Protein AF-A0A7W3SW60-F1 (afdb_monomer_lite)

pLDDT: mean 87.82, std 11.58, range [42.0, 98.12]

Sequence (191 aa):
MKSKFYVVVKGEKPGIYNKWDGGAKQNVEGYKGAIYKSFSTLELAEIWWKQMSPDQQNPKYHFDQKEVASEIQPTEVEEEQGPYYTYLIIDPRSQMPFYVGQTHDMEYRKTSHLRDSYKHRAYKKWIASIRKDGLEPEFQIVDTQPTKADSLRSETEWVKKLAYQGIRVLNGWREHKEWIDLVHREKNSSQ

Structure (mmCIF, N/CA/C/O backbone):
data_AF-A0A7W3SW60-F1
#
_entry.id   AF-A0A7W3SW60-F1
#
loop_
_atom_site.group_PDB
_atom_site.id
_atom_site.type_symbol
_atom_site.label_atom_id
_atom_site.label_alt_id
_atom_site.label_comp_id
_atom_site.label_asym_id
_atom_site.label_entity_id
_atom_site.label_seq_id
_atom_site.pdbx_PDB_ins_code
_atom_site.Cartn_x
_atom_site.Cartn_y
_atom_site.Cartn_z
_atom_site.occupancy
_atom_site.B_iso_or_equiv
_atom_site.auth_seq_id
_atom_site.auth_comp_id
_atom_site.auth_asym_id
_atom_site.auth_atom_id
_atom_site.pdbx_PDB_model_num
ATOM 1 N N . MET A 1 1 ? 3.376 16.299 -10.940 1.00 42.00 1 MET A N 1
ATOM 2 C CA . MET A 1 1 ? 2.689 15.036 -11.316 1.00 42.00 1 MET A CA 1
ATOM 3 C C . MET A 1 1 ? 3.292 13.925 -10.473 1.00 42.00 1 MET A C 1
ATOM 5 O O . MET A 1 1 ? 4.491 13.983 -10.264 1.00 42.00 1 MET A O 1
ATOM 9 N N . LYS A 1 2 ? 2.520 12.958 -9.949 1.00 54.69 2 LYS A N 1
ATOM 10 C CA . LYS A 1 2 ? 3.125 11.818 -9.230 1.00 54.69 2 LYS A CA 1
ATOM 11 C C . LYS A 1 2 ? 4.079 11.093 -10.181 1.00 54.69 2 LYS A C 1
ATOM 13 O O . LYS A 1 2 ? 3.617 10.631 -11.228 1.00 54.69 2 LYS A O 1
ATOM 18 N N . SER A 1 3 ? 5.360 11.043 -9.832 1.00 63.81 3 SER A N 1
ATOM 19 C CA . SER A 1 3 ? 6.385 10.360 -10.616 1.00 63.81 3 SER A CA 1
ATOM 20 C C . SER A 1 3 ? 5.989 8.897 -10.800 1.00 63.81 3 SER A C 1
ATOM 22 O O . SER A 1 3 ? 5.467 8.256 -9.887 1.00 63.81 3 SER A O 1
ATOM 24 N N . LYS A 1 4 ? 6.143 8.396 -12.024 1.00 85.06 4 LYS A N 1
ATOM 25 C CA . LYS A 1 4 ? 5.845 7.011 -12.386 1.00 85.06 4 LYS A CA 1
ATOM 26 C C . LYS A 1 4 ? 7.098 6.415 -12.995 1.00 85.06 4 LYS A C 1
ATOM 28 O O . LYS A 1 4 ? 7.684 7.016 -13.891 1.00 85.06 4 LYS A O 1
ATOM 33 N N . PHE A 1 5 ? 7.447 5.221 -12.546 1.00 93.44 5 PHE A N 1
ATOM 34 C CA . PHE A 1 5 ? 8.510 4.427 -13.141 1.00 93.44 5 PHE A CA 1
ATOM 35 C C . PHE A 1 5 ? 7.883 3.387 -14.056 1.00 93.44 5 PHE A C 1
ATOM 37 O O . PHE A 1 5 ? 6.894 2.755 -13.692 1.00 93.44 5 PHE A O 1
ATOM 44 N N . TYR A 1 6 ? 8.426 3.228 -15.252 1.00 93.88 6 TYR A N 1
ATOM 45 C CA . TYR A 1 6 ? 7.944 2.308 -16.271 1.00 93.88 6 TYR A CA 1
ATOM 46 C C . TYR A 1 6 ? 9.021 1.270 -16.521 1.00 93.88 6 TYR A C 1
ATOM 48 O O . TYR A 1 6 ? 10.135 1.609 -16.905 1.00 93.88 6 TYR A O 1
ATOM 56 N N . VAL A 1 7 ? 8.681 0.011 -16.303 1.00 95.19 7 VAL A N 1
ATOM 57 C CA . VAL A 1 7 ? 9.572 -1.118 -16.530 1.00 95.19 7 VAL A CA 1
ATOM 58 C C . VAL A 1 7 ? 9.186 -1.761 -17.847 1.00 95.19 7 VAL A C 1
ATOM 60 O O . VAL A 1 7 ? 8.022 -2.116 -18.029 1.00 95.19 7 VAL A O 1
ATOM 63 N N . VAL A 1 8 ? 10.150 -1.927 -18.743 1.00 94.94 8 VAL A N 1
ATOM 64 C CA . VAL A 1 8 ? 10.002 -2.644 -20.011 1.00 94.94 8 VAL A CA 1
ATOM 65 C C . VAL A 1 8 ? 10.872 -3.889 -19.931 1.00 94.94 8 VAL A C 1
ATOM 67 O O . VAL A 1 8 ? 12.084 -3.787 -20.033 1.00 94.94 8 VAL A O 1
ATOM 70 N N . VAL A 1 9 ? 10.263 -5.057 -19.736 1.00 93.00 9 VAL A N 1
ATOM 71 C CA . VAL A 1 9 ? 10.957 -6.359 -19.685 1.00 93.00 9 VAL A CA 1
ATOM 72 C C . VAL A 1 9 ? 11.173 -6.904 -21.093 1.00 93.00 9 VAL A C 1
ATOM 74 O O . VAL A 1 9 ? 12.241 -7.409 -21.424 1.00 93.00 9 VAL A O 1
ATOM 77 N N . LYS A 1 10 ? 10.155 -6.770 -21.948 1.00 92.62 10 LYS A N 1
ATOM 78 C CA . LYS A 1 10 ? 10.213 -7.168 -23.355 1.00 92.62 10 LYS A CA 1
ATOM 79 C C . LYS A 1 10 ? 9.758 -6.006 -24.226 1.00 92.62 10 LYS A C 1
ATOM 81 O O . LYS A 1 10 ? 8.634 -5.531 -24.077 1.00 92.62 10 LYS A O 1
ATOM 86 N N . GLY A 1 11 ? 10.645 -5.571 -25.108 1.00 91.56 11 GLY A N 1
ATOM 87 C CA . GLY A 1 11 ? 10.494 -4.413 -25.980 1.00 91.56 11 GLY A CA 1
ATOM 88 C C . GLY A 1 11 ? 11.787 -4.174 -26.757 1.00 91.56 11 GLY A C 1
ATOM 89 O O . GLY A 1 11 ? 12.707 -4.989 -26.680 1.00 91.56 11 GLY A O 1
ATOM 90 N N . GLU A 1 12 ? 11.873 -3.062 -27.483 1.00 91.50 12 GLU A N 1
ATOM 91 C CA . GLU A 1 12 ? 13.074 -2.723 -28.263 1.00 91.50 12 GLU A CA 1
ATOM 92 C C . GLU A 1 12 ? 14.305 -2.504 -27.377 1.00 91.50 12 GLU A C 1
ATOM 94 O O . GLU A 1 12 ? 15.384 -3.026 -27.657 1.00 91.50 12 GLU A O 1
ATOM 99 N N . LYS A 1 13 ? 14.141 -1.744 -26.288 1.00 92.69 13 LYS A N 1
ATOM 100 C CA . LYS A 1 13 ? 15.180 -1.513 -25.280 1.00 92.69 13 LYS A CA 1
ATOM 101 C C . LYS A 1 13 ? 14.601 -1.837 -23.900 1.00 92.69 13 LYS A C 1
ATOM 103 O O . LYS A 1 13 ? 13.831 -1.045 -23.362 1.00 92.69 13 LYS A O 1
ATOM 108 N N . PRO A 1 14 ? 14.904 -3.020 -23.344 1.00 94.75 14 PRO A N 1
ATOM 109 C CA . PRO A 1 14 ? 14.511 -3.358 -21.985 1.00 94.75 14 PRO A CA 1
ATOM 110 C C . PRO A 1 14 ? 15.220 -2.487 -20.943 1.00 94.75 14 PRO A C 1
ATOM 112 O O . PRO A 1 14 ? 16.398 -2.159 -21.095 1.00 94.75 14 PRO A O 1
ATOM 115 N N . GLY A 1 15 ? 14.510 -2.142 -19.872 1.00 94.69 15 GLY A N 1
ATOM 116 C CA . GLY A 1 15 ? 15.028 -1.310 -18.789 1.00 94.69 15 GLY A CA 1
ATOM 117 C C . GLY A 1 15 ? 13.935 -0.570 -18.021 1.00 94.69 15 GLY A C 1
ATOM 118 O O . GLY A 1 15 ? 12.740 -0.833 -18.192 1.00 94.69 15 GLY A O 1
ATOM 119 N N . ILE A 1 16 ? 14.349 0.368 -17.167 1.00 95.62 16 ILE A N 1
ATOM 120 C CA . ILE A 1 16 ? 13.457 1.216 -16.365 1.00 95.62 16 ILE A CA 1
ATOM 121 C C . ILE A 1 16 ? 13.558 2.669 -16.834 1.00 95.62 16 ILE A C 1
ATOM 123 O O . ILE A 1 16 ? 14.646 3.214 -17.026 1.00 95.62 16 ILE A O 1
ATOM 127 N N . TYR A 1 17 ? 12.399 3.307 -16.975 1.00 94.81 17 TYR A N 1
ATOM 128 C CA . TYR A 1 17 ? 12.218 4.680 -17.439 1.00 94.81 17 TYR A CA 1
ATOM 129 C C . TYR A 1 17 ? 11.440 5.492 -16.399 1.00 94.81 17 TYR A C 1
ATOM 131 O O . TYR A 1 17 ? 10.536 4.963 -15.758 1.00 94.81 17 TYR A O 1
ATOM 139 N N . ASN A 1 18 ? 11.710 6.792 -16.280 1.00 92.81 18 ASN A N 1
ATOM 140 C CA . ASN A 1 18 ? 10.929 7.726 -15.451 1.00 92.81 18 ASN A CA 1
ATOM 141 C C . ASN A 1 18 ? 9.928 8.575 -16.270 1.00 92.81 18 ASN A C 1
ATOM 143 O O . ASN A 1 18 ? 9.213 9.411 -15.719 1.00 92.81 18 ASN A O 1
ATOM 147 N N . LYS A 1 19 ? 9.861 8.359 -17.593 1.00 91.75 19 LYS A N 1
ATOM 148 C CA . LYS A 1 19 ? 8.964 9.044 -18.536 1.00 91.75 19 LYS A CA 1
ATOM 149 C C . LYS A 1 19 ? 8.267 8.032 -19.446 1.00 91.75 19 LYS A C 1
ATOM 151 O O . LYS A 1 19 ? 8.860 7.026 -19.844 1.00 91.75 19 LYS A O 1
ATOM 156 N N . TRP A 1 20 ? 7.001 8.303 -19.765 1.00 91.44 20 TRP A N 1
ATOM 157 C CA . TRP A 1 20 ? 6.223 7.488 -20.701 1.00 91.44 20 TRP A CA 1
ATOM 158 C C . TRP A 1 20 ? 6.464 7.943 -22.139 1.00 91.44 20 TRP A C 1
ATOM 160 O O . TRP A 1 20 ? 7.173 7.270 -22.889 1.00 91.44 20 TRP A O 1
ATOM 170 N N . ASP A 1 21 ? 5.920 9.106 -22.498 1.00 91.81 21 ASP A N 1
ATOM 171 C CA . ASP A 1 21 ? 6.173 9.758 -23.777 1.00 91.81 21 ASP A CA 1
ATOM 172 C C . ASP A 1 21 ? 7.629 10.240 -23.835 1.00 91.81 21 ASP A C 1
ATOM 174 O O . ASP A 1 21 ? 8.160 10.780 -22.863 1.00 91.81 21 ASP A O 1
ATOM 178 N N . GLY A 1 22 ? 8.302 9.970 -24.956 1.00 87.88 22 GLY A N 1
ATOM 179 C CA . GLY A 1 22 ? 9.751 10.169 -25.086 1.00 87.88 22 GLY A CA 1
ATOM 180 C C . GLY A 1 22 ? 10.609 9.197 -24.260 1.00 87.88 22 GLY A C 1
ATOM 181 O O . GLY A 1 22 ? 11.813 9.402 -24.148 1.00 87.88 22 GLY A O 1
ATOM 182 N N . GLY A 1 23 ? 10.007 8.159 -23.666 1.00 91.06 23 GLY A N 1
ATOM 183 C CA . GLY A 1 23 ? 10.695 7.148 -22.864 1.00 91.06 23 GLY A CA 1
ATOM 184 C C . GLY A 1 23 ? 10.167 5.743 -23.147 1.00 91.06 23 GLY A C 1
ATOM 185 O O . GLY A 1 23 ? 10.325 5.219 -24.250 1.00 91.06 23 GLY A O 1
ATOM 186 N N . ALA A 1 24 ? 9.527 5.118 -22.156 1.00 93.31 24 ALA A N 1
ATOM 187 C CA . ALA A 1 24 ? 9.103 3.717 -22.246 1.00 93.31 24 ALA A CA 1
ATOM 188 C C . ALA A 1 24 ? 8.163 3.420 -23.427 1.00 93.31 24 ALA A C 1
ATOM 190 O O . ALA A 1 24 ? 8.272 2.345 -24.015 1.00 93.31 24 ALA A O 1
ATOM 191 N N . LYS A 1 25 ? 7.287 4.363 -23.812 1.00 93.31 25 LYS A N 1
ATOM 192 C CA . LYS A 1 25 ? 6.284 4.161 -24.872 1.00 93.31 25 LYS A CA 1
ATOM 193 C C . LYS A 1 25 ? 6.910 3.712 -26.194 1.00 93.31 25 LYS A C 1
ATOM 195 O O . LYS A 1 25 ? 6.449 2.745 -26.791 1.00 93.31 25 LYS A O 1
ATOM 200 N N . GLN A 1 26 ? 8.002 4.360 -26.599 1.00 93.88 26 GLN A N 1
ATOM 201 C CA . GLN A 1 26 ? 8.694 4.084 -27.863 1.00 93.88 26 GLN A CA 1
ATOM 202 C C . GLN A 1 26 ? 9.263 2.664 -27.935 1.00 93.88 26 GLN A C 1
ATOM 204 O O . GLN A 1 26 ? 9.476 2.147 -29.018 1.00 93.88 26 GLN A O 1
ATOM 209 N N . ASN A 1 27 ? 9.497 2.027 -26.787 1.00 91.94 27 ASN A N 1
ATOM 210 C CA . ASN A 1 27 ? 10.112 0.704 -26.725 1.00 91.94 27 ASN A CA 1
ATOM 211 C C . ASN A 1 27 ? 9.078 -0.430 -26.734 1.00 91.94 27 ASN A C 1
ATOM 213 O O . ASN A 1 27 ? 9.462 -1.597 -26.793 1.00 91.94 27 ASN A O 1
ATOM 217 N N . VAL A 1 28 ? 7.784 -0.108 -26.637 1.00 93.12 28 VAL A N 1
ATOM 218 C CA . VAL A 1 28 ? 6.695 -1.096 -26.548 1.00 93.12 28 VAL A CA 1
ATOM 219 C C . VAL A 1 28 ? 5.612 -0.894 -27.606 1.00 93.12 28 VAL A C 1
ATOM 221 O O . VAL A 1 28 ? 4.926 -1.849 -27.965 1.00 93.12 28 VAL A O 1
ATOM 224 N N . GLU A 1 29 ? 5.448 0.325 -28.118 1.00 92.19 29 GLU A N 1
ATOM 225 C CA . GLU A 1 29 ? 4.495 0.640 -29.179 1.00 92.19 29 GLU A CA 1
ATOM 226 C C . GLU A 1 29 ? 4.887 -0.079 -30.479 1.00 92.19 29 GLU A C 1
ATOM 228 O O . GLU A 1 29 ? 6.021 0.006 -30.933 1.00 92.19 29 GLU A O 1
ATOM 233 N N . GLY A 1 30 ? 3.964 -0.857 -31.053 1.00 89.50 30 GLY A N 1
ATOM 234 C CA . GLY A 1 30 ? 4.231 -1.677 -32.244 1.00 89.50 30 GLY A CA 1
ATOM 235 C C . GLY A 1 30 ? 5.025 -2.970 -31.993 1.00 89.50 30 GLY A C 1
ATOM 236 O O . GLY A 1 30 ? 5.096 -3.819 -32.882 1.00 89.50 30 GLY A O 1
ATOM 237 N N . TYR A 1 31 ? 5.556 -3.188 -30.785 1.00 89.50 31 TYR A N 1
ATOM 238 C CA . TYR A 1 31 ? 6.322 -4.391 -30.455 1.00 89.50 31 TYR A CA 1
ATOM 239 C C . TYR A 1 31 ? 5.398 -5.554 -30.053 1.00 89.50 31 TYR A C 1
ATOM 241 O O . TYR A 1 31 ? 4.755 -5.549 -28.997 1.00 89.50 31 TYR A O 1
ATOM 249 N N . LYS A 1 32 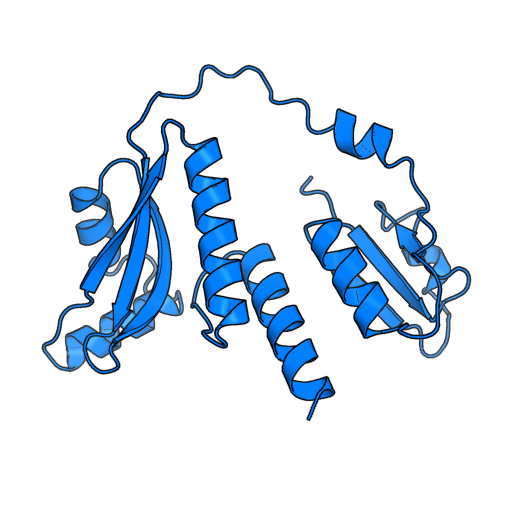? 5.329 -6.602 -30.886 1.00 92.19 32 LYS A N 1
ATOM 250 C CA . LYS A 1 32 ? 4.443 -7.753 -30.642 1.00 92.19 32 LYS A CA 1
ATOM 251 C C . LYS A 1 32 ? 4.868 -8.529 -29.390 1.00 92.19 32 LYS A C 1
ATOM 253 O O . LYS A 1 32 ? 5.957 -9.094 -29.319 1.00 92.19 32 LYS A O 1
ATOM 258 N N . GLY A 1 33 ? 3.959 -8.614 -28.419 1.00 91.19 33 GLY A N 1
ATOM 259 C CA . GLY A 1 33 ? 4.202 -9.314 -27.156 1.00 91.19 33 GLY A CA 1
ATOM 260 C C . GLY A 1 33 ? 5.121 -8.549 -26.205 1.00 91.19 33 GLY A C 1
ATOM 261 O O . GLY A 1 33 ? 5.869 -9.183 -25.462 1.00 91.19 33 GLY A O 1
ATOM 262 N N . ALA A 1 34 ? 5.096 -7.213 -26.251 1.00 92.44 34 ALA A N 1
ATOM 263 C CA . ALA A 1 34 ? 5.777 -6.381 -25.271 1.00 92.44 34 ALA A CA 1
ATOM 264 C C . ALA A 1 34 ? 5.280 -6.677 -23.846 1.00 92.44 34 ALA A C 1
ATOM 266 O O . ALA A 1 34 ? 4.085 -6.870 -23.615 1.00 92.44 34 ALA A O 1
ATOM 267 N N . ILE A 1 35 ? 6.204 -6.687 -22.888 1.00 93.56 35 ILE A N 1
ATOM 268 C CA . ILE A 1 35 ? 5.920 -6.900 -21.467 1.00 93.56 35 ILE A CA 1
ATOM 269 C C . ILE A 1 35 ? 6.423 -5.671 -20.727 1.00 93.56 35 ILE A C 1
ATOM 271 O O . ILE A 1 35 ? 7.631 -5.451 -20.633 1.00 93.56 35 ILE A O 1
ATOM 275 N N . TYR A 1 36 ? 5.497 -4.869 -20.208 1.00 94.12 36 TYR A N 1
ATOM 276 C CA . TYR A 1 36 ? 5.814 -3.647 -19.480 1.00 94.12 36 TYR A CA 1
ATOM 277 C C . TYR A 1 36 ? 4.776 -3.341 -18.397 1.00 94.12 36 TYR A C 1
ATOM 279 O O . TYR A 1 36 ? 3.629 -3.785 -18.473 1.00 94.12 36 TYR A O 1
ATOM 287 N N . LYS A 1 37 ? 5.174 -2.580 -17.373 1.00 93.69 37 LYS A N 1
ATOM 288 C CA . LYS A 1 37 ? 4.292 -2.139 -16.281 1.00 93.69 37 LYS A CA 1
ATOM 289 C C . LYS A 1 37 ? 4.789 -0.829 -15.670 1.00 93.69 37 LYS A C 1
ATOM 291 O O . LYS A 1 37 ? 5.975 -0.528 -15.724 1.00 93.69 37 LYS A O 1
ATOM 296 N N . SER A 1 38 ? 3.877 -0.042 -15.096 1.00 92.69 38 SER A N 1
ATOM 297 C CA . SER A 1 38 ? 4.208 1.196 -14.374 1.00 92.69 38 SER A CA 1
ATOM 298 C C . SER A 1 38 ? 4.028 1.045 -12.862 1.00 92.69 38 SER A C 1
ATOM 300 O O . SER A 1 38 ? 3.032 0.440 -12.457 1.00 92.69 38 SER A O 1
ATOM 302 N N . PHE A 1 39 ? 4.877 1.696 -12.072 1.00 92.19 39 PHE A N 1
ATOM 303 C CA . PHE A 1 39 ? 4.869 1.699 -10.605 1.00 92.19 39 PHE A CA 1
ATOM 304 C C . PHE A 1 39 ? 4.981 3.115 -10.036 1.00 92.19 39 PHE A C 1
ATOM 306 O O . PHE A 1 39 ? 5.464 4.025 -10.718 1.00 92.19 39 PHE A O 1
ATOM 313 N N . SER A 1 40 ? 4.523 3.313 -8.796 1.00 89.19 40 SER A N 1
ATOM 314 C CA . SER A 1 40 ? 4.637 4.602 -8.102 1.00 89.19 40 SER A CA 1
ATOM 315 C C . SER A 1 40 ? 6.033 4.896 -7.555 1.00 89.19 40 SER A C 1
ATOM 317 O O . SER A 1 40 ? 6.358 6.065 -7.371 1.00 89.19 40 SER A O 1
ATOM 319 N N . THR A 1 41 ? 6.854 3.873 -7.312 1.00 88.50 41 THR A N 1
ATOM 320 C CA . THR A 1 41 ? 8.218 4.024 -6.784 1.00 88.50 41 THR A CA 1
ATOM 321 C C . THR A 1 41 ? 9.226 3.243 -7.620 1.00 88.50 41 THR A C 1
ATOM 323 O O . THR A 1 41 ? 8.874 2.277 -8.304 1.00 88.50 41 THR A O 1
ATOM 326 N N . LEU A 1 42 ? 10.488 3.681 -7.577 1.00 90.38 42 LEU A N 1
ATOM 327 C CA . LEU A 1 42 ? 11.593 2.992 -8.240 1.00 90.38 42 LEU A CA 1
ATOM 328 C C . LEU A 1 42 ? 11.814 1.603 -7.626 1.00 90.38 42 LEU A C 1
ATOM 330 O O . LEU A 1 42 ? 11.993 0.637 -8.354 1.00 90.38 42 LEU A O 1
ATOM 334 N N . GLU A 1 43 ? 11.692 1.496 -6.303 1.00 89.94 43 GLU A N 1
ATOM 335 C CA . GLU A 1 43 ? 11.815 0.239 -5.558 1.00 89.94 43 GLU A CA 1
ATOM 336 C C . GLU A 1 43 ? 10.843 -0.836 -6.085 1.00 89.94 43 GLU A C 1
ATOM 338 O O . GLU A 1 43 ? 11.252 -1.946 -6.423 1.00 89.94 43 GLU A O 1
ATOM 343 N N . LEU A 1 44 ? 9.561 -0.492 -6.266 1.00 90.12 44 LEU A N 1
ATOM 344 C CA . LEU A 1 44 ? 8.559 -1.399 -6.843 1.00 90.12 44 LEU A CA 1
ATOM 345 C C . LEU A 1 44 ? 8.895 -1.802 -8.290 1.00 90.12 44 LEU A C 1
ATOM 347 O O . LEU A 1 44 ? 8.676 -2.948 -8.691 1.00 90.12 44 LEU A O 1
ATOM 351 N N . ALA A 1 45 ? 9.425 -0.863 -9.076 1.00 92.69 45 ALA A N 1
ATOM 352 C CA . ALA A 1 45 ? 9.841 -1.107 -10.452 1.00 92.69 45 ALA A CA 1
ATOM 353 C C . ALA A 1 45 ? 11.023 -2.091 -10.531 1.00 92.69 45 ALA A C 1
ATOM 355 O O . ALA A 1 45 ? 11.000 -3.021 -11.339 1.00 92.69 45 ALA A O 1
ATOM 356 N N . GLU A 1 46 ? 12.019 -1.931 -9.663 1.00 92.12 46 GLU A N 1
ATOM 357 C CA . GLU A 1 46 ? 13.174 -2.825 -9.562 1.00 92.12 46 GLU A CA 1
ATOM 358 C C . GLU A 1 46 ? 12.782 -4.229 -9.089 1.00 92.12 46 GLU A C 1
ATOM 360 O O . GLU A 1 46 ? 13.255 -5.219 -9.652 1.00 92.12 46 GLU A O 1
ATOM 365 N N . ILE A 1 47 ? 11.883 -4.339 -8.103 1.00 90.44 47 ILE A N 1
ATOM 366 C CA . ILE A 1 47 ? 11.358 -5.635 -7.646 1.00 90.44 47 ILE A CA 1
ATOM 367 C C . ILE A 1 47 ? 10.667 -6.359 -8.802 1.00 90.44 47 ILE A C 1
ATOM 369 O O . ILE A 1 47 ? 10.946 -7.530 -9.058 1.00 90.44 47 ILE A O 1
ATOM 373 N N . TRP A 1 48 ? 9.797 -5.670 -9.544 1.00 92.25 48 TRP A N 1
ATOM 374 C CA . TRP A 1 48 ? 9.102 -6.300 -10.664 1.00 92.25 48 TRP A CA 1
ATOM 375 C C . TRP A 1 48 ? 10.043 -6.701 -11.803 1.00 92.25 48 TRP A C 1
ATOM 377 O O . TRP A 1 48 ? 9.837 -7.758 -12.396 1.00 92.25 48 TRP A O 1
ATOM 387 N N . TRP A 1 49 ? 11.083 -5.908 -12.089 1.00 92.25 49 TRP A N 1
ATOM 388 C CA . TRP A 1 49 ? 12.135 -6.297 -13.033 1.00 92.25 49 TRP A CA 1
ATOM 389 C C . TRP A 1 49 ? 12.779 -7.622 -12.621 1.00 92.25 49 TRP A C 1
ATOM 391 O O . TRP A 1 49 ? 12.789 -8.562 -13.411 1.00 92.25 49 TRP A O 1
ATOM 401 N N . LYS A 1 50 ? 13.241 -7.727 -11.368 1.00 90.19 50 LYS A N 1
ATOM 402 C CA . LYS A 1 50 ? 13.880 -8.945 -10.844 1.00 90.19 50 LYS A CA 1
ATOM 403 C C . LYS A 1 50 ? 12.960 -10.164 -10.935 1.00 90.19 50 LYS A C 1
ATOM 405 O O . LYS A 1 50 ? 13.407 -11.233 -11.330 1.00 90.19 50 LYS A O 1
ATOM 410 N N . GLN A 1 51 ? 11.670 -9.998 -10.634 1.00 88.75 51 GLN A N 1
ATOM 411 C CA . GLN A 1 51 ? 10.685 -11.082 -10.736 1.00 88.75 51 GLN A CA 1
ATOM 412 C C . GLN A 1 51 ? 10.443 -11.557 -12.177 1.00 88.75 51 GLN A C 1
ATOM 414 O O . GLN A 1 51 ? 10.102 -12.718 -12.387 1.00 88.75 51 GLN A O 1
ATOM 419 N N . MET A 1 52 ? 10.544 -10.665 -13.165 1.00 89.31 52 MET A N 1
ATOM 420 C CA . MET A 1 52 ? 10.231 -10.972 -14.566 1.00 89.31 52 MET A CA 1
ATOM 421 C C . MET A 1 52 ? 11.466 -11.351 -15.398 1.00 89.31 52 MET A C 1
ATOM 423 O O . MET A 1 52 ? 11.309 -11.992 -16.436 1.00 89.31 52 MET A O 1
ATOM 427 N N . SER A 1 53 ? 12.662 -10.971 -14.942 1.00 85.44 53 SER A N 1
ATOM 428 C CA . SER A 1 53 ? 13.948 -11.213 -15.602 1.00 85.44 53 SER A CA 1
ATOM 429 C C . SER A 1 53 ? 14.994 -11.777 -14.621 1.00 85.44 53 SER A C 1
ATOM 431 O O . SER A 1 53 ? 16.018 -11.129 -14.398 1.00 85.44 53 SER A O 1
ATOM 433 N N . PRO A 1 54 ? 14.776 -12.967 -14.028 1.00 69.56 54 PRO A N 1
ATOM 434 C CA . PRO A 1 54 ? 15.686 -13.533 -13.026 1.00 69.56 54 PRO A CA 1
ATOM 435 C C . PRO A 1 54 ? 17.102 -13.793 -13.569 1.00 69.56 54 PRO A C 1
ATOM 437 O O . PRO A 1 54 ? 18.072 -13.676 -12.826 1.00 69.56 54 PRO A O 1
ATOM 440 N N . ASP A 1 55 ? 17.225 -14.072 -14.871 1.00 75.44 55 ASP A N 1
ATOM 441 C CA . ASP A 1 55 ? 18.503 -14.359 -15.536 1.00 75.44 55 ASP A CA 1
ATOM 442 C C . ASP A 1 55 ? 19.234 -13.100 -16.040 1.00 75.44 55 ASP A C 1
ATOM 444 O O . ASP A 1 55 ? 20.340 -13.191 -16.577 1.00 75.44 55 ASP A O 1
ATOM 448 N N . GLN A 1 56 ? 18.628 -11.912 -15.921 1.00 66.62 56 GLN A N 1
ATOM 449 C CA . GLN A 1 56 ? 19.242 -10.662 -16.373 1.00 66.62 56 GLN A CA 1
ATOM 450 C C . GLN A 1 56 ? 19.918 -9.919 -15.217 1.00 66.62 56 GLN A C 1
ATOM 452 O O . GLN A 1 56 ? 19.443 -9.906 -14.084 1.00 66.62 56 GLN A O 1
ATOM 457 N N . GLN A 1 57 ? 21.024 -9.238 -15.532 1.00 76.81 57 GLN A N 1
ATOM 458 C CA . GLN A 1 57 ? 21.665 -8.274 -14.635 1.00 76.81 57 GLN A CA 1
ATOM 459 C C . GLN A 1 57 ? 20.707 -7.139 -14.231 1.00 76.81 57 GLN A C 1
ATOM 461 O O . GLN A 1 57 ? 19.594 -7.008 -14.751 1.00 76.81 57 GLN A O 1
ATOM 466 N N . ASN A 1 58 ? 21.167 -6.303 -13.294 1.00 83.94 58 ASN A N 1
ATOM 467 C CA . ASN A 1 58 ? 20.463 -5.096 -12.861 1.00 83.94 58 ASN A CA 1
ATOM 468 C C . ASN A 1 58 ? 19.856 -4.331 -14.052 1.00 83.94 58 ASN A C 1
ATOM 470 O O . ASN A 1 58 ? 20.491 -4.237 -15.109 1.00 83.94 58 ASN A O 1
ATOM 474 N N . PRO A 1 59 ? 18.643 -3.772 -13.893 1.00 90.00 59 PRO A N 1
ATOM 475 C CA . PRO A 1 59 ? 17.969 -3.088 -14.982 1.00 90.00 59 PRO A CA 1
ATOM 476 C C . PRO A 1 59 ? 18.821 -1.940 -15.512 1.00 90.00 59 PRO A C 1
ATOM 478 O O . PRO A 1 59 ? 19.460 -1.206 -14.756 1.00 90.00 59 PRO A O 1
ATOM 481 N N . LYS A 1 60 ? 18.770 -1.730 -16.827 1.00 93.06 60 LYS A N 1
ATOM 482 C CA . LYS A 1 60 ? 19.299 -0.506 -17.418 1.00 93.06 60 LYS A CA 1
ATOM 483 C C . LYS A 1 60 ? 18.377 0.658 -17.062 1.00 93.06 60 LYS A C 1
ATOM 485 O O . LYS A 1 60 ? 17.200 0.653 -17.423 1.00 93.06 60 LYS A O 1
ATOM 490 N N . TYR A 1 61 ? 18.917 1.669 -16.390 1.00 93.88 61 TYR A N 1
ATOM 491 C CA . TYR A 1 61 ? 18.202 2.916 -16.132 1.00 93.88 61 TYR A CA 1
ATOM 492 C C . TYR A 1 61 ? 18.348 3.856 -17.331 1.00 93.88 61 TYR A C 1
ATOM 494 O O . TYR A 1 61 ? 19.453 4.120 -17.803 1.00 93.88 61 TYR A O 1
ATOM 502 N N . HIS A 1 62 ? 17.222 4.354 -17.838 1.00 92.56 62 HIS A N 1
ATOM 503 C CA . HIS A 1 62 ? 17.157 5.291 -18.966 1.00 92.56 62 HIS A CA 1
ATOM 504 C C . HIS A 1 62 ? 16.965 6.747 -18.514 1.00 92.56 62 HIS A C 1
ATOM 506 O O . HIS A 1 62 ? 16.389 7.563 -19.230 1.00 92.56 62 HIS A O 1
ATOM 512 N N . PHE A 1 63 ? 17.412 7.050 -17.301 1.00 90.75 63 PHE A N 1
ATOM 513 C CA . PHE A 1 63 ? 17.343 8.353 -16.655 1.00 90.75 63 PHE A CA 1
ATOM 514 C C . PHE A 1 63 ? 18.472 8.461 -15.629 1.00 90.75 63 PHE A C 1
ATOM 516 O O . PHE A 1 63 ? 19.008 7.437 -15.195 1.00 90.75 63 PHE A O 1
ATOM 523 N N . ASP A 1 64 ? 18.821 9.682 -15.229 1.00 87.12 64 ASP A N 1
ATOM 524 C CA . ASP A 1 64 ? 19.774 9.889 -14.143 1.00 87.12 64 ASP A CA 1
ATOM 525 C C . ASP A 1 64 ? 19.073 9.695 -12.789 1.00 87.12 64 ASP A C 1
ATOM 527 O O . ASP A 1 64 ? 18.142 10.418 -12.429 1.00 87.12 64 ASP A O 1
ATOM 531 N N . GLN A 1 65 ? 19.510 8.694 -12.025 1.00 80.88 65 GLN A N 1
ATOM 532 C CA . GLN A 1 65 ? 18.971 8.426 -10.690 1.00 80.88 65 GLN A CA 1
ATOM 533 C C . GLN A 1 65 ? 19.265 9.571 -9.707 1.00 80.88 65 GLN A C 1
ATOM 535 O O . GLN A 1 65 ? 18.480 9.789 -8.784 1.00 80.88 65 GLN A O 1
ATOM 540 N N . LYS A 1 66 ? 20.357 10.323 -9.907 1.00 76.94 66 LYS A N 1
ATOM 541 C CA . LYS A 1 66 ? 20.709 11.476 -9.067 1.00 76.94 66 LYS A CA 1
ATOM 542 C C . LYS A 1 66 ? 19.754 12.642 -9.292 1.00 76.94 66 LYS A C 1
ATOM 544 O O . LYS A 1 66 ? 19.363 13.291 -8.328 1.00 76.94 66 LYS A O 1
ATOM 549 N N . GLU A 1 67 ? 19.333 12.859 -10.537 1.00 73.69 67 GLU A N 1
ATOM 550 C CA . GLU A 1 67 ? 18.343 13.881 -10.894 1.00 73.69 67 GLU A CA 1
ATOM 551 C C . GLU A 1 67 ? 16.997 13.575 -10.222 1.00 73.69 67 GLU A C 1
ATOM 553 O O . GLU A 1 67 ? 16.433 14.427 -9.539 1.00 73.69 67 GLU A O 1
ATOM 558 N N . VAL A 1 68 ? 16.551 12.315 -10.281 1.00 71.69 68 VAL A N 1
ATOM 559 C CA . VAL A 1 68 ? 15.313 11.866 -9.620 1.00 71.69 68 VAL A CA 1
ATOM 560 C C . VAL A 1 68 ? 15.384 12.006 -8.095 1.00 71.69 68 VAL A C 1
ATOM 562 O O . VAL A 1 68 ? 14.398 12.400 -7.478 1.00 71.69 68 VAL A O 1
ATOM 565 N N . ALA A 1 69 ? 16.533 11.719 -7.475 1.00 64.69 69 ALA A N 1
ATOM 566 C CA . ALA A 1 69 ? 16.720 11.933 -6.040 1.00 64.69 69 ALA A CA 1
ATOM 567 C C . ALA A 1 69 ? 16.719 13.429 -5.667 1.00 64.69 69 ALA A C 1
ATOM 569 O O . ALA A 1 69 ? 16.240 13.791 -4.596 1.00 64.69 69 ALA A O 1
ATOM 570 N N . SER A 1 70 ? 17.212 14.299 -6.556 1.00 58.72 70 SER A N 1
ATOM 571 C CA . SER A 1 70 ? 17.289 15.750 -6.337 1.00 58.72 70 SER A CA 1
ATOM 572 C C . SER A 1 70 ? 15.971 16.504 -6.561 1.00 58.72 70 SER A C 1
ATOM 574 O O . SER A 1 70 ? 15.796 17.588 -6.006 1.00 58.72 70 SER A O 1
ATOM 576 N N . GLU A 1 71 ? 15.033 15.939 -7.331 1.00 58.25 71 GLU A N 1
ATOM 577 C CA . GLU A 1 71 ? 13.666 16.469 -7.480 1.00 58.25 71 GLU A CA 1
ATOM 578 C C . GLU A 1 71 ? 12.817 16.254 -6.214 1.00 58.25 71 GLU A C 1
ATOM 580 O O . GLU A 1 71 ? 11.839 16.967 -5.992 1.00 58.25 71 GLU A O 1
ATOM 585 N N . ILE A 1 72 ? 13.209 15.308 -5.351 1.00 55.41 72 ILE A N 1
ATOM 586 C CA . ILE A 1 72 ? 12.642 15.101 -4.012 1.00 55.41 72 ILE A CA 1
ATOM 587 C C . ILE A 1 72 ? 13.420 15.975 -3.020 1.00 55.41 72 ILE A C 1
ATOM 589 O O . ILE A 1 72 ? 13.929 15.501 -2.009 1.00 55.41 72 ILE A O 1
ATOM 593 N N . GLN A 1 73 ? 13.566 17.265 -3.309 1.00 47.41 73 GLN A N 1
ATOM 594 C CA . GLN A 1 73 ? 13.931 18.195 -2.250 1.00 47.41 73 GLN A CA 1
ATOM 595 C C . GLN A 1 73 ? 12.706 18.339 -1.348 1.00 47.41 73 GLN A C 1
ATOM 597 O O . GLN A 1 73 ? 11.637 18.714 -1.848 1.00 47.41 73 GLN A O 1
ATOM 602 N N . PRO A 1 74 ? 12.814 18.020 -0.044 1.00 52.75 74 PRO A N 1
ATOM 603 C CA . PRO A 1 74 ? 11.809 18.448 0.907 1.00 52.75 74 PRO A CA 1
ATOM 604 C C . PRO A 1 74 ? 11.682 19.951 0.711 1.00 52.75 74 PRO A C 1
ATOM 606 O O . PRO A 1 74 ? 12.659 20.687 0.841 1.00 52.75 74 PRO A O 1
ATOM 609 N N . THR A 1 75 ? 10.498 20.417 0.333 1.00 53.19 75 THR A N 1
ATOM 610 C CA . THR A 1 75 ? 10.201 21.820 0.588 1.00 53.19 75 THR A CA 1
ATOM 611 C C . THR A 1 75 ? 10.356 21.946 2.098 1.00 53.19 75 THR A C 1
ATOM 613 O O . THR A 1 75 ? 9.727 21.166 2.812 1.00 53.19 75 THR A O 1
ATOM 616 N N . GLU A 1 76 ? 11.246 22.813 2.580 1.00 54.97 76 GLU A N 1
ATOM 617 C CA . GLU A 1 76 ? 11.357 23.135 4.005 1.00 54.97 76 GLU A CA 1
ATOM 618 C C . GLU A 1 76 ? 10.064 23.844 4.424 1.00 54.97 76 GLU A C 1
ATOM 620 O O . GLU A 1 76 ? 9.980 25.061 4.541 1.00 54.97 76 GLU A O 1
ATOM 625 N N . VAL A 1 77 ? 8.989 23.074 4.532 1.00 60.06 77 VAL A N 1
ATOM 626 C CA . VAL A 1 77 ? 7.783 23.459 5.235 1.00 60.06 77 VAL A CA 1
ATOM 627 C C . VAL A 1 77 ? 8.012 23.051 6.676 1.00 60.06 77 VAL A C 1
ATOM 629 O O . VAL A 1 77 ? 8.351 21.900 6.941 1.00 60.06 77 VAL A O 1
ATOM 632 N N . GLU A 1 78 ? 7.854 24.000 7.597 1.00 65.31 78 GLU A N 1
ATOM 633 C CA . GLU A 1 78 ? 7.790 23.704 9.025 1.00 65.31 78 GLU A CA 1
ATOM 634 C C . GLU A 1 78 ? 6.705 22.640 9.240 1.00 65.31 78 GLU A C 1
ATOM 636 O O . GLU A 1 78 ? 5.506 22.913 9.145 1.00 65.31 78 GLU A O 1
ATOM 641 N N . GLU A 1 79 ? 7.124 21.390 9.436 1.00 73.06 79 GLU A N 1
ATOM 642 C CA . GLU A 1 79 ? 6.198 20.307 9.727 1.00 73.06 79 GLU A CA 1
ATOM 643 C C . GLU A 1 79 ? 5.740 20.425 11.177 1.00 73.06 79 GLU A C 1
ATOM 645 O O . GLU A 1 79 ? 6.547 20.538 12.104 1.00 73.06 79 GLU A O 1
ATOM 650 N N . GLU A 1 80 ? 4.422 20.385 11.366 1.00 79.38 80 GLU A N 1
ATOM 651 C CA . GLU A 1 80 ? 3.807 20.334 12.685 1.00 79.38 80 GLU A CA 1
ATOM 652 C C . GLU A 1 80 ? 4.368 19.137 13.461 1.00 79.38 80 GLU A C 1
ATOM 654 O O . GLU A 1 80 ? 4.288 17.990 13.007 1.00 79.38 80 GLU A O 1
ATOM 659 N N . GLN A 1 81 ? 4.952 19.427 14.622 1.00 85.75 81 GLN A N 1
ATOM 660 C CA . GLN A 1 81 ? 5.513 18.422 15.516 1.00 85.75 81 GLN A CA 1
ATOM 661 C C . GLN A 1 81 ? 4.387 17.579 16.126 1.00 85.75 81 GLN A C 1
ATOM 663 O O . GLN A 1 81 ? 3.292 18.068 16.392 1.00 85.75 81 GLN A O 1
ATOM 668 N N . GLY A 1 82 ? 4.662 16.291 16.295 1.00 85.69 82 GLY A N 1
ATOM 669 C CA . GLY A 1 82 ? 3.712 15.268 16.707 1.00 85.69 82 GLY A CA 1
ATOM 670 C C . GLY A 1 82 ? 3.298 15.330 18.184 1.00 85.69 82 GLY A C 1
ATOM 671 O O . GLY A 1 82 ? 3.494 16.337 18.864 1.00 85.69 82 GLY A O 1
ATOM 672 N N . PRO A 1 83 ? 2.731 14.230 18.710 1.00 94.00 83 PRO A N 1
ATOM 673 C CA . PRO A 1 83 ? 2.868 12.866 18.196 1.00 94.00 83 PRO A CA 1
ATOM 674 C C . PRO A 1 83 ? 1.937 12.531 17.022 1.00 94.00 83 PRO A C 1
ATOM 676 O O . PRO A 1 83 ? 0.767 12.903 17.000 1.00 94.00 83 PRO A O 1
ATOM 679 N N . TYR A 1 84 ? 2.451 11.745 16.076 1.00 96.06 84 TYR A N 1
ATOM 680 C CA . TYR A 1 84 ? 1.662 11.056 15.057 1.00 96.06 84 TYR A CA 1
ATOM 681 C C . TYR A 1 84 ? 1.695 9.552 15.312 1.00 96.06 84 TYR A C 1
ATOM 683 O O . TYR A 1 84 ? 2.749 8.973 15.539 1.00 96.06 84 TYR A O 1
ATOM 691 N N . TYR A 1 85 ? 0.549 8.898 15.231 1.00 97.00 85 TYR A N 1
ATOM 692 C CA . TYR A 1 85 ? 0.393 7.473 15.483 1.00 97.00 85 TYR A CA 1
ATOM 693 C C . TYR A 1 85 ? 0.166 6.722 14.184 1.00 97.00 85 TYR A C 1
ATOM 695 O O . TYR A 1 85 ? -0.724 7.088 13.413 1.00 97.00 85 TYR A O 1
ATOM 703 N N . THR A 1 86 ? 0.892 5.624 13.993 1.00 97.50 86 THR A N 1
ATOM 704 C CA . THR A 1 86 ? 0.520 4.584 13.030 1.00 97.50 86 THR A CA 1
ATOM 705 C C . THR A 1 86 ? -0.314 3.543 13.762 1.00 97.50 86 THR A C 1
ATOM 707 O O . THR A 1 86 ? 0.072 3.064 14.830 1.00 97.50 86 THR A O 1
ATOM 710 N N . TYR A 1 87 ? -1.464 3.180 13.203 1.00 97.69 87 TYR A N 1
ATOM 711 C CA . TYR A 1 87 ? -2.388 2.228 13.811 1.00 97.69 87 TYR A CA 1
ATOM 712 C C . TYR A 1 87 ? -2.909 1.206 12.803 1.00 97.69 87 TYR A C 1
ATOM 714 O O . TYR A 1 87 ? -2.946 1.440 11.590 1.00 97.69 87 TYR A O 1
ATOM 722 N N . LEU A 1 88 ? -3.359 0.078 13.339 1.00 97.88 88 LEU A N 1
ATOM 723 C CA . LEU A 1 88 ? -4.065 -0.977 12.631 1.00 97.88 88 LEU A CA 1
ATOM 724 C C . LEU A 1 88 ? -5.553 -0.932 12.977 1.00 97.88 88 LEU A C 1
ATOM 726 O O . LEU A 1 88 ? -5.923 -0.596 14.103 1.00 97.88 88 LEU A O 1
ATOM 730 N N . ILE A 1 89 ? -6.398 -1.305 12.015 1.00 97.88 89 ILE A N 1
ATOM 731 C CA . ILE A 1 89 ? -7.773 -1.732 12.296 1.00 97.88 89 ILE A CA 1
ATOM 732 C C . ILE A 1 89 ? -7.833 -3.243 12.111 1.00 97.88 89 ILE A C 1
ATOM 734 O O . ILE A 1 89 ? -7.459 -3.760 11.050 1.00 97.88 89 ILE A O 1
ATOM 738 N N . ILE A 1 90 ? -8.283 -3.928 13.154 1.00 98.12 90 ILE A N 1
ATOM 739 C CA . ILE A 1 90 ? -8.262 -5.382 13.280 1.00 98.12 90 ILE A CA 1
ATOM 740 C C . ILE A 1 90 ? -9.697 -5.898 13.345 1.00 98.12 90 ILE A C 1
ATOM 742 O O . ILE A 1 90 ? -10.579 -5.295 13.962 1.00 98.12 90 ILE A O 1
ATOM 746 N N . ASP A 1 91 ? -9.944 -6.997 12.638 1.00 97.56 91 ASP A N 1
ATOM 747 C CA . ASP A 1 91 ? -11.206 -7.718 12.722 1.00 97.56 91 ASP A CA 1
ATOM 748 C C . ASP A 1 91 ? -11.195 -8.594 13.983 1.00 97.56 91 ASP A C 1
ATOM 750 O O . ASP A 1 91 ? -10.401 -9.538 14.036 1.00 97.56 91 ASP A O 1
ATOM 754 N N . PRO A 1 92 ? -12.058 -8.337 14.982 1.00 97.56 92 PRO A N 1
ATOM 755 C CA . PRO A 1 92 ? -12.037 -9.077 16.242 1.00 97.56 92 PRO A CA 1
ATOM 756 C C . PRO A 1 92 ? -12.372 -10.563 16.052 1.00 97.56 92 PRO A C 1
ATOM 758 O O . PRO A 1 92 ? -11.988 -11.393 16.874 1.00 97.56 92 PRO A O 1
ATOM 761 N N . ARG A 1 93 ? -13.066 -10.921 14.959 1.00 96.81 93 ARG A N 1
ATOM 762 C CA . ARG A 1 93 ? -13.502 -12.295 14.667 1.00 96.81 93 ARG A CA 1
ATOM 763 C C . ARG A 1 93 ? -12.335 -13.185 14.255 1.00 96.81 93 ARG A C 1
ATOM 765 O O . ARG A 1 93 ? -12.309 -14.360 14.599 1.00 96.81 93 ARG A O 1
ATOM 772 N N . SER A 1 94 ? -11.395 -12.633 13.488 1.00 96.00 94 SER A N 1
ATOM 773 C CA . SER A 1 94 ? -10.246 -13.370 12.952 1.00 96.00 94 SER A CA 1
ATOM 774 C C . SER A 1 94 ? -8.915 -12.963 13.576 1.00 96.00 94 SER A C 1
ATOM 776 O O . SER A 1 94 ? -7.909 -13.607 13.294 1.00 96.00 94 SER A O 1
ATOM 778 N N . GLN A 1 95 ? -8.892 -11.893 14.378 1.00 95.81 95 GLN A N 1
ATOM 779 C CA . GLN A 1 95 ? -7.675 -11.278 14.916 1.00 95.81 95 GLN A CA 1
ATOM 780 C C . GLN A 1 95 ? -6.688 -10.858 13.810 1.00 95.81 95 GLN A C 1
ATOM 782 O O . GLN A 1 95 ? -5.476 -10.808 14.009 1.00 95.81 95 GLN A O 1
ATOM 787 N N . MET A 1 96 ? -7.208 -10.549 12.613 1.00 95.38 96 MET A N 1
ATOM 788 C CA . MET A 1 96 ? -6.397 -10.138 11.467 1.00 95.38 96 MET A CA 1
ATOM 789 C C . MET A 1 96 ? -6.516 -8.631 11.213 1.00 95.38 96 MET A C 1
ATOM 791 O O . MET A 1 96 ? -7.635 -8.114 11.100 1.00 95.38 96 MET A O 1
ATOM 795 N N . PRO A 1 97 ? -5.389 -7.917 11.041 1.00 97.19 97 PRO A N 1
ATOM 796 C CA . PRO A 1 97 ? -5.414 -6.534 10.597 1.00 97.19 97 PRO A CA 1
ATOM 797 C C . PRO A 1 97 ? -5.862 -6.453 9.136 1.00 97.19 97 PRO A C 1
ATOM 799 O O . PRO A 1 97 ? -5.361 -7.170 8.271 1.00 97.19 97 PRO A O 1
ATOM 802 N N . PHE A 1 98 ? -6.786 -5.539 8.847 1.00 96.00 98 PHE A N 1
ATOM 803 C CA . PHE A 1 98 ? -7.301 -5.312 7.493 1.00 96.00 98 PHE A CA 1
ATOM 804 C C . PHE A 1 98 ? -7.128 -3.867 7.017 1.00 96.00 98 PHE A C 1
ATOM 806 O O . PHE A 1 98 ? -7.496 -3.546 5.886 1.00 96.00 98 PHE A O 1
ATOM 813 N N . TYR A 1 99 ? -6.571 -2.979 7.839 1.00 96.69 99 TYR A N 1
ATOM 814 C CA . TYR A 1 99 ? -6.296 -1.591 7.475 1.00 96.69 99 TYR A CA 1
ATOM 815 C C . TYR A 1 99 ? -5.109 -1.058 8.276 1.00 96.69 99 TYR A C 1
ATOM 817 O O . TYR A 1 99 ? -4.993 -1.356 9.462 1.00 96.69 99 TYR A O 1
ATOM 825 N N . VAL A 1 100 ? -4.281 -0.234 7.637 1.00 97.06 100 VAL A N 1
ATOM 826 C CA . VAL A 1 100 ? -3.227 0.565 8.285 1.00 97.06 100 VAL A CA 1
ATOM 827 C C . VAL A 1 100 ? -3.550 2.037 8.068 1.00 97.06 100 VAL A C 1
ATOM 829 O O . VAL A 1 100 ? -4.011 2.407 6.990 1.00 97.06 100 VAL A O 1
ATOM 832 N N . GLY A 1 101 ? -3.327 2.898 9.050 1.00 95.06 101 GLY A N 1
ATOM 833 C CA . GLY A 1 101 ? -3.408 4.336 8.825 1.00 95.06 101 GLY A CA 1
ATOM 834 C C . GLY A 1 101 ? -2.554 5.123 9.795 1.00 95.06 101 GLY A C 1
ATOM 835 O O . GLY A 1 101 ? -2.039 4.571 10.762 1.00 95.06 101 GLY A O 1
ATOM 836 N N . GLN A 1 102 ? -2.469 6.428 9.551 1.00 95.50 102 GLN A N 1
ATOM 837 C CA . GLN A 1 102 ? -1.840 7.371 10.472 1.00 95.50 102 GLN A CA 1
ATOM 838 C C . GLN A 1 102 ? -2.790 8.484 10.936 1.00 95.50 102 GLN A C 1
ATOM 840 O O . GLN A 1 102 ? -3.784 8.815 10.264 1.00 95.50 102 GLN A O 1
ATOM 845 N N . THR A 1 103 ? -2.533 9.032 12.123 1.00 95.25 103 THR A N 1
ATOM 846 C CA . THR A 1 103 ? -3.300 10.142 12.704 1.00 95.25 103 THR A CA 1
ATOM 847 C C . THR A 1 103 ? -2.530 10.838 13.825 1.00 95.25 103 THR A C 1
ATOM 849 O O . THR A 1 103 ? -1.775 10.178 14.521 1.00 95.25 103 THR A O 1
ATOM 852 N N . HIS A 1 104 ? -2.754 12.133 14.053 1.00 94.19 104 HIS A N 1
ATOM 853 C CA . HIS A 1 104 ? -2.294 12.818 15.276 1.00 94.19 104 HIS A CA 1
ATOM 854 C C . HIS A 1 104 ? -3.322 12.719 16.421 1.00 94.19 104 HIS A C 1
ATOM 856 O O . HIS A 1 104 ? -2.990 12.913 17.581 1.00 94.19 104 HIS A O 1
ATOM 862 N N . ASP A 1 105 ? -4.576 12.381 16.100 1.00 94.94 105 ASP A N 1
ATOM 863 C CA . ASP A 1 105 ? -5.670 12.208 17.062 1.00 94.94 105 ASP A CA 1
ATOM 864 C C . ASP A 1 105 ? -6.354 10.856 16.817 1.00 94.94 105 ASP A C 1
ATOM 866 O O . ASP A 1 105 ? -6.974 10.631 15.766 1.00 94.94 105 ASP A O 1
ATOM 870 N N . MET A 1 106 ? -6.182 9.920 17.754 1.00 94.19 106 MET A N 1
ATOM 871 C CA . MET A 1 106 ? -6.719 8.562 17.645 1.00 94.19 106 MET A CA 1
ATOM 872 C C . MET A 1 106 ? -8.222 8.511 17.926 1.00 94.19 106 MET A C 1
ATOM 874 O O . MET A 1 106 ? -8.953 7.821 17.214 1.00 94.19 106 MET A O 1
ATOM 878 N N . GLU A 1 107 ? -8.713 9.274 18.898 1.00 94.38 107 GLU A N 1
ATOM 879 C CA . GLU A 1 107 ? -10.131 9.271 19.268 1.00 94.38 107 GLU A CA 1
ATOM 880 C C . GLU A 1 107 ? -10.987 9.848 18.138 1.00 94.38 107 GLU A C 1
ATOM 882 O O . GLU A 1 107 ? -11.944 9.219 17.663 1.00 94.38 107 GLU A O 1
ATO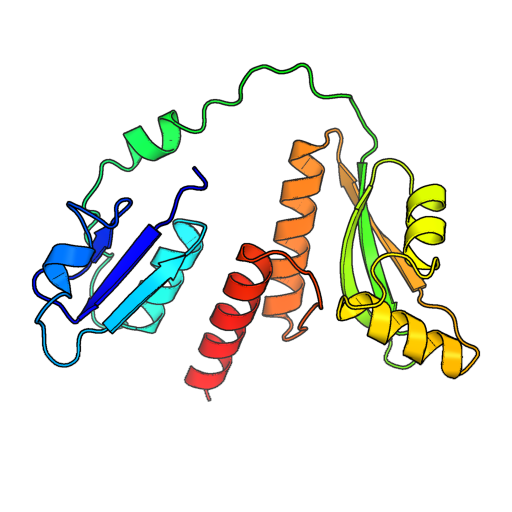M 887 N N . TYR A 1 108 ? -10.582 10.997 17.592 1.00 94.25 108 TYR A N 1
ATOM 888 C CA . TYR A 1 108 ? -11.228 11.565 16.415 1.00 94.25 108 TYR A CA 1
ATOM 889 C C . TYR A 1 108 ? -11.184 10.594 15.229 1.00 94.25 108 TYR A C 1
ATOM 891 O O . TYR A 1 108 ? -12.180 10.389 1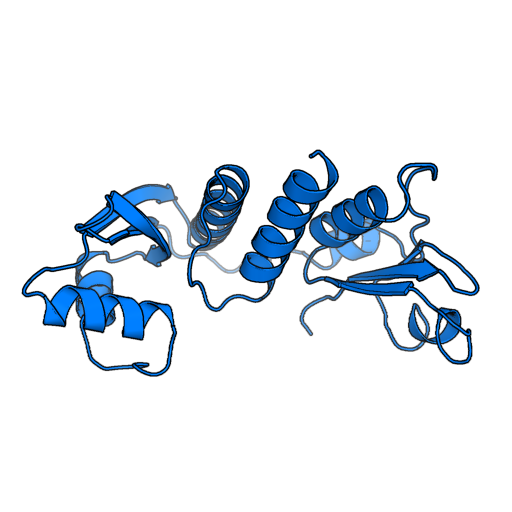4.524 1.00 94.25 108 TYR A O 1
ATOM 899 N N . ARG A 1 109 ? -10.039 9.944 14.996 1.00 94.81 109 ARG A N 1
ATOM 900 C CA . ARG A 1 109 ? -9.892 9.023 13.866 1.00 94.81 109 ARG A CA 1
ATOM 901 C C . ARG A 1 109 ? -10.763 7.777 14.018 1.00 94.81 109 ARG A C 1
ATOM 903 O O . ARG A 1 109 ? -11.383 7.373 13.030 1.00 94.81 109 ARG A O 1
ATOM 910 N N . LYS A 1 110 ? -10.860 7.210 15.224 1.00 94.88 110 LYS A N 1
ATOM 911 C CA . LYS A 1 110 ? -11.749 6.085 15.545 1.00 94.88 110 LYS A CA 1
ATOM 9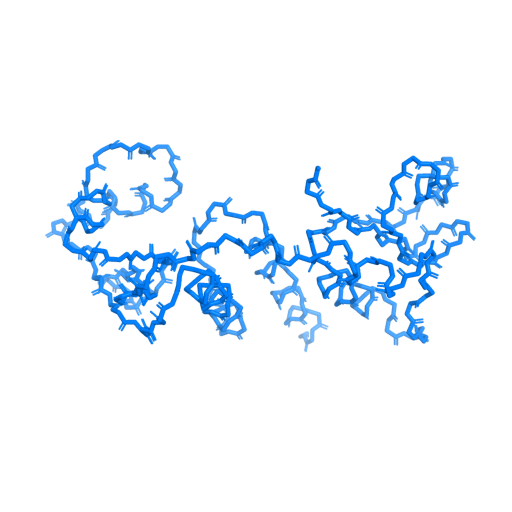12 C C . LYS A 1 110 ? -13.198 6.455 15.253 1.00 94.88 110 LYS A C 1
ATOM 914 O O . LYS A 1 110 ? -13.860 5.773 14.468 1.00 94.88 110 LYS A O 1
ATOM 919 N N . THR A 1 111 ? -13.673 7.583 15.782 1.00 93.62 111 THR A N 1
ATOM 920 C CA . THR A 1 111 ? -15.053 8.032 15.533 1.00 93.62 111 THR A CA 1
ATOM 921 C C . THR A 1 111 ? -15.317 8.273 14.043 1.00 93.62 111 THR A C 1
ATOM 923 O O . THR A 1 111 ? -16.351 7.855 13.523 1.00 93.62 111 THR A O 1
ATOM 926 N N . SER A 1 112 ? -14.370 8.865 13.311 1.00 93.56 112 SER A N 1
ATOM 927 C CA . SER A 1 112 ? -14.469 9.075 11.860 1.00 93.56 112 SER A CA 1
ATOM 928 C C . SER A 1 112 ? -14.554 7.761 11.066 1.00 93.56 112 SER A C 1
ATOM 930 O O . SER A 1 112 ? -15.321 7.649 10.101 1.00 93.56 112 SER A O 1
ATOM 932 N N . HIS A 1 113 ? -13.827 6.721 11.488 1.00 92.56 113 HIS A N 1
ATOM 933 C CA . HIS A 1 113 ? -13.898 5.388 10.881 1.00 92.56 113 HIS A CA 1
ATOM 934 C C . HIS A 1 113 ? -15.218 4.666 11.140 1.00 92.56 113 HIS A C 1
ATOM 936 O O . HIS A 1 113 ? -15.679 3.939 10.260 1.00 92.56 113 HIS A O 1
ATOM 942 N N . LEU A 1 114 ? -15.870 4.920 12.272 1.00 91.75 114 LEU A N 1
ATOM 943 C CA . LEU A 1 114 ? -17.159 4.308 12.607 1.00 91.75 114 LEU A CA 1
ATOM 944 C C . LEU A 1 114 ? -18.369 5.024 11.979 1.00 91.75 114 LEU A C 1
ATOM 946 O O . LEU A 1 114 ? -19.450 4.439 11.907 1.00 91.75 114 LEU A O 1
ATOM 950 N N . ARG A 1 115 ? -18.198 6.254 11.472 1.00 91.00 115 ARG A N 1
ATOM 951 C CA . ARG A 1 115 ? -19.232 6.984 10.712 1.00 91.00 115 ARG A CA 1
ATOM 952 C C . ARG A 1 115 ? -19.456 6.392 9.314 1.00 91.00 115 ARG A C 1
ATOM 954 O O . ARG A 1 115 ? -18.521 5.911 8.670 1.00 91.00 115 ARG A O 1
ATOM 961 N N . ASP A 1 116 ? -20.666 6.575 8.784 1.00 82.81 116 ASP A N 1
ATOM 962 C CA . ASP A 1 116 ? -21.092 6.088 7.455 1.00 82.81 11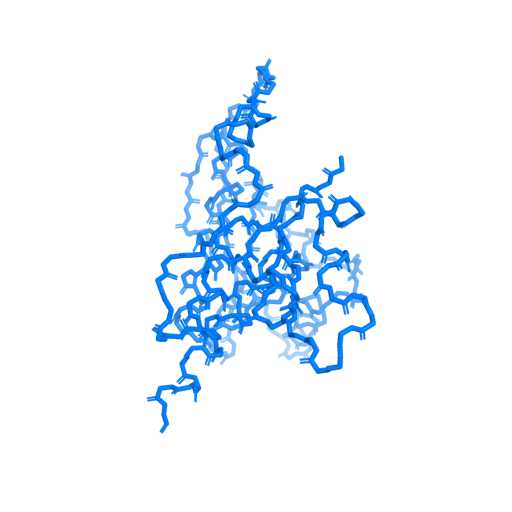6 ASP A CA 1
ATOM 963 C C . ASP A 1 116 ? -20.498 6.858 6.260 1.00 82.81 116 ASP A C 1
ATOM 965 O O . ASP A 1 116 ? -20.777 6.560 5.090 1.00 82.81 116 ASP A O 1
ATOM 969 N N . SER A 1 117 ? -19.644 7.848 6.525 1.00 78.62 117 SER A N 1
ATOM 970 C CA . SER A 1 117 ? -18.887 8.529 5.482 1.00 78.62 117 SER A CA 1
ATOM 971 C C . SER A 1 117 ? -18.029 7.524 4.702 1.00 78.62 117 SER A C 1
ATOM 973 O O . SER A 1 117 ? -17.457 6.579 5.250 1.00 78.62 117 SER A O 1
ATOM 975 N N . TYR A 1 118 ? -17.944 7.719 3.382 1.00 80.25 118 TYR A N 1
ATOM 976 C CA . TYR A 1 118 ? -17.152 6.871 2.483 1.00 80.25 118 TYR A CA 1
ATOM 977 C C . TYR A 1 118 ? -17.510 5.370 2.515 1.00 80.25 118 TYR A C 1
ATOM 979 O O . TYR A 1 118 ? -16.671 4.541 2.161 1.00 80.25 118 TYR A O 1
ATOM 987 N N . LYS A 1 119 ? -18.760 5.003 2.846 1.00 84.00 119 LYS A N 1
ATOM 988 C CA . LYS A 1 119 ? -19.254 3.606 2.910 1.00 84.00 119 LYS A CA 1
ATOM 989 C C . LYS A 1 119 ? -18.993 2.734 1.672 1.00 84.00 119 LYS A C 1
ATOM 991 O O . LYS A 1 119 ? -19.049 1.512 1.744 1.00 84.00 119 LYS A O 1
ATOM 996 N N . HIS A 1 120 ? -18.700 3.343 0.522 1.00 86.94 120 HIS A N 1
ATOM 997 C CA . HIS A 1 120 ? -18.342 2.624 -0.702 1.00 86.94 120 HIS A CA 1
ATOM 998 C C . HIS A 1 120 ? -16.931 2.006 -0.654 1.00 86.94 120 HIS A C 1
ATOM 1000 O O . HIS A 1 120 ? -16.654 1.079 -1.416 1.00 86.94 120 HIS A O 1
ATOM 1006 N N . ARG A 1 121 ? -16.034 2.500 0.214 1.00 90.81 121 ARG A N 1
ATOM 1007 C CA . ARG A 1 121 ? -14.665 1.985 0.367 1.00 90.81 121 ARG A CA 1
ATOM 1008 C C . ARG A 1 121 ? -14.679 0.563 0.938 1.00 90.81 121 ARG A C 1
ATOM 1010 O O . ARG A 1 121 ? -15.460 0.261 1.833 1.00 90.81 121 ARG A O 1
ATOM 1017 N N . ALA A 1 122 ? -13.769 -0.288 0.462 1.00 92.44 122 ALA A N 1
ATOM 1018 C CA . ALA A 1 122 ? -13.684 -1.693 0.871 1.00 92.44 122 ALA A CA 1
ATOM 1019 C C . ALA A 1 122 ? -13.547 -1.874 2.394 1.00 92.44 122 ALA A C 1
ATOM 1021 O O . ALA A 1 122 ? -14.352 -2.583 2.990 1.00 92.44 122 ALA A O 1
ATOM 1022 N N . TYR A 1 123 ? -12.608 -1.169 3.036 1.00 93.19 123 TYR A N 1
ATOM 1023 C CA . TYR A 1 123 ? -12.420 -1.262 4.490 1.00 93.19 123 TYR A CA 1
ATOM 1024 C C . TYR A 1 123 ? -13.657 -0.791 5.284 1.00 93.19 123 TYR A C 1
ATOM 1026 O O . TYR A 1 123 ? -13.963 -1.356 6.327 1.00 93.19 123 TYR A O 1
ATOM 1034 N N . LYS A 1 124 ? -14.425 0.187 4.774 1.00 94.00 124 LYS A N 1
ATOM 1035 C CA . LYS A 1 124 ? -15.682 0.643 5.401 1.00 94.00 124 LYS A CA 1
ATOM 1036 C C . LYS A 1 124 ? -16.781 -0.412 5.308 1.00 94.00 124 LYS A C 1
ATOM 1038 O O . LYS A 1 124 ? -17.500 -0.620 6.279 1.00 94.00 124 LYS A O 1
ATOM 1043 N N . LYS A 1 125 ? -16.891 -1.105 4.170 1.00 94.62 125 LYS A N 1
ATOM 1044 C CA . LYS A 1 125 ? -17.795 -2.260 4.038 1.00 94.62 125 LYS A CA 1
ATOM 1045 C C . LYS A 1 125 ? -17.415 -3.372 5.019 1.00 94.62 125 LYS A C 1
ATOM 1047 O O . LYS A 1 125 ? -18.304 -3.996 5.587 1.00 94.62 125 LYS A O 1
ATOM 1052 N N . TRP A 1 126 ? -16.116 -3.576 5.247 1.00 95.56 126 TRP A N 1
ATOM 1053 C CA . TRP A 1 126 ? -15.622 -4.546 6.225 1.00 95.56 126 TRP A CA 1
ATOM 1054 C C . TRP A 1 126 ? -16.008 -4.164 7.660 1.00 95.56 126 TRP A C 1
ATOM 1056 O O . TRP A 1 126 ? -16.610 -4.969 8.362 1.00 95.56 126 TRP A O 1
ATOM 1066 N N . ILE A 1 127 ? -15.789 -2.902 8.053 1.00 95.50 127 ILE A N 1
ATOM 1067 C CA . ILE A 1 127 ? -16.249 -2.363 9.347 1.00 95.50 127 ILE A CA 1
ATOM 1068 C C . ILE A 1 127 ? -17.764 -2.547 9.514 1.00 95.50 127 ILE A C 1
ATOM 1070 O O . ILE A 1 127 ? -18.220 -2.990 10.564 1.00 95.50 127 ILE A O 1
ATOM 1074 N N . ALA A 1 128 ? -18.556 -2.249 8.479 1.00 94.81 128 ALA A N 1
ATOM 1075 C CA . ALA A 1 128 ? -20.004 -2.440 8.522 1.00 94.81 128 ALA A CA 1
ATOM 1076 C C . ALA A 1 128 ? -20.399 -3.918 8.708 1.00 94.81 128 ALA A C 1
ATOM 1078 O O . ALA A 1 128 ? -21.371 -4.196 9.403 1.00 94.81 128 ALA A O 1
ATOM 1079 N N . SER A 1 129 ? -19.642 -4.864 8.134 1.00 95.88 129 SER A N 1
ATOM 1080 C CA . SER A 1 129 ? -19.852 -6.298 8.371 1.00 95.88 129 SER A CA 1
ATOM 1081 C C . SER A 1 129 ? -19.558 -6.692 9.815 1.00 95.88 129 SER A C 1
ATOM 1083 O O . SER A 1 129 ? -20.366 -7.413 10.383 1.00 95.88 129 SER A O 1
ATOM 1085 N N . ILE A 1 130 ? -18.461 -6.212 10.410 1.00 96.62 130 ILE A N 1
ATOM 1086 C CA . ILE A 1 130 ? -18.135 -6.477 11.823 1.00 96.62 130 ILE A CA 1
ATOM 1087 C C . ILE A 1 130 ? -19.275 -5.975 12.723 1.00 96.62 130 ILE A C 1
ATOM 1089 O O . ILE A 1 130 ? -19.775 -6.704 13.575 1.00 96.62 130 ILE A O 1
ATOM 1093 N N . ARG A 1 131 ? -19.756 -4.752 12.468 1.00 95.06 131 ARG A N 1
ATOM 1094 C CA . ARG A 1 131 ? -20.850 -4.136 13.238 1.00 95.06 131 ARG A CA 1
ATOM 1095 C C . ARG A 1 131 ? -22.193 -4.835 13.064 1.00 95.06 131 ARG A C 1
ATOM 1097 O O . ARG A 1 131 ? -22.990 -4.845 13.997 1.00 95.06 131 ARG A O 1
ATOM 1104 N N . LYS A 1 132 ? -22.455 -5.425 11.895 1.00 95.56 132 LYS A N 1
ATOM 1105 C CA . LYS A 1 132 ? -23.667 -6.222 11.656 1.00 95.56 132 LYS A CA 1
ATOM 1106 C C . LYS A 1 132 ? -23.722 -7.459 12.560 1.00 95.56 132 LYS A C 1
ATOM 1108 O O . LYS A 1 132 ? -24.814 -7.863 12.944 1.00 95.56 132 LYS A O 1
ATOM 1113 N N . ASP A 1 133 ? -22.564 -7.992 12.937 1.00 96.19 133 ASP A N 1
ATOM 1114 C CA . ASP A 1 133 ? -22.446 -9.130 13.851 1.00 96.19 133 ASP A CA 1
ATOM 1115 C C . ASP A 1 133 ? -22.497 -8.700 15.333 1.00 96.19 133 ASP A C 1
ATOM 1117 O O . ASP A 1 133 ? -22.283 -9.516 16.224 1.00 96.19 133 ASP A O 1
ATOM 1121 N N . GLY A 1 134 ? -22.771 -7.419 15.618 1.00 96.00 134 GLY A N 1
ATOM 1122 C CA . GLY A 1 134 ? -22.808 -6.873 16.978 1.00 96.00 134 GLY A CA 1
ATOM 1123 C C . GLY A 1 134 ? -21.428 -6.629 17.597 1.00 96.00 134 GLY A C 1
ATOM 1124 O O . GLY A 1 134 ? -21.340 -6.402 18.800 1.00 96.00 134 GLY A O 1
ATOM 1125 N N . LEU A 1 135 ? -20.361 -6.671 16.795 1.00 96.81 135 LEU A N 1
ATOM 1126 C CA . LEU A 1 135 ? -18.980 -6.464 17.231 1.00 96.81 135 LEU A CA 1
ATOM 1127 C C . LEU A 1 135 ? -18.459 -5.081 16.817 1.00 96.81 135 LEU A C 1
ATOM 1129 O O . LEU A 1 135 ? -19.011 -4.420 15.936 1.00 96.81 135 LEU A O 1
ATOM 1133 N N . GLU A 1 136 ? -17.340 -4.661 17.403 1.00 95.81 136 GLU A N 1
ATOM 1134 C CA . GLU A 1 136 ? -16.612 -3.463 16.982 1.00 95.81 136 GLU A CA 1
ATOM 1135 C C . GLU A 1 136 ? -15.201 -3.812 16.502 1.00 95.81 136 GLU A C 1
ATOM 1137 O O . GLU A 1 136 ? -14.562 -4.686 17.084 1.00 95.81 136 GLU A O 1
ATOM 1142 N N . PRO A 1 137 ? -14.690 -3.147 15.451 1.00 97.19 137 PRO A N 1
ATOM 1143 C CA . PRO A 1 137 ? -13.304 -3.324 15.046 1.00 97.19 137 PRO A CA 1
ATOM 1144 C C . PRO A 1 137 ? -12.348 -2.815 16.129 1.00 97.19 137 PRO A C 1
ATOM 1146 O O . PRO A 1 137 ? -12.569 -1.758 16.728 1.00 97.19 137 PRO A O 1
ATOM 1149 N N . GLU A 1 138 ? -11.246 -3.530 16.320 1.00 97.19 138 GLU A N 1
ATOM 1150 C CA . GLU A 1 138 ? -10.195 -3.132 17.250 1.00 97.19 138 GLU A CA 1
ATOM 1151 C C . GLU A 1 138 ? -9.255 -2.125 16.578 1.00 97.19 138 GLU A C 1
ATOM 1153 O O . GLU A 1 138 ? -8.890 -2.271 15.409 1.00 97.19 138 GLU A O 1
ATOM 1158 N N . PHE A 1 139 ? -8.865 -1.087 17.317 1.00 97.56 139 PHE A N 1
ATOM 1159 C CA . PHE A 1 139 ? -7.897 -0.086 16.873 1.00 97.56 139 PHE A CA 1
ATOM 1160 C C . PHE A 1 139 ? -6.646 -0.218 17.729 1.00 97.56 139 PHE A C 1
ATOM 1162 O O . PHE A 1 139 ? -6.706 0.000 18.937 1.00 97.56 139 PHE A O 1
ATOM 1169 N N . GLN A 1 140 ? -5.520 -0.552 17.104 1.00 97.62 140 GLN A N 1
ATOM 1170 C CA . GLN A 1 140 ? -4.257 -0.770 17.803 1.00 97.62 140 GLN A CA 1
ATOM 1171 C C . GLN A 1 140 ? -3.193 0.187 17.275 1.00 97.62 140 GLN A C 1
ATOM 1173 O O . GLN A 1 140 ? -2.844 0.127 16.098 1.00 97.62 140 GLN A O 1
ATOM 1178 N N . ILE A 1 141 ? -2.646 1.038 18.143 1.00 97.69 141 ILE A N 1
ATOM 1179 C CA . ILE A 1 141 ? -1.455 1.836 17.827 1.00 97.69 141 ILE A CA 1
ATOM 1180 C C . ILE A 1 141 ? -0.248 0.899 17.803 1.00 97.69 141 ILE A C 1
ATOM 1182 O O . ILE A 1 141 ? -0.043 0.114 18.728 1.00 97.69 141 ILE A O 1
ATOM 1186 N N . VAL A 1 142 ? 0.539 0.979 16.737 1.00 97.50 142 VAL A N 1
ATOM 1187 C CA . VAL A 1 142 ? 1.700 0.111 16.509 1.00 97.50 142 VAL A CA 1
ATOM 1188 C C . VAL A 1 142 ? 3.012 0.873 16.380 1.00 97.50 142 VAL A C 1
ATOM 1190 O O . VAL A 1 142 ? 4.072 0.256 16.432 1.00 97.50 142 VAL A O 1
ATOM 1193 N N . ASP A 1 143 ? 2.950 2.194 16.213 1.00 96.12 143 ASP A N 1
ATOM 1194 C CA . ASP A 1 143 ? 4.124 3.057 16.148 1.00 96.12 143 ASP A CA 1
ATOM 1195 C C . ASP A 1 143 ? 3.761 4.513 16.484 1.00 96.12 143 ASP A C 1
ATOM 1197 O O . ASP A 1 143 ? 2.616 4.930 16.278 1.00 96.12 143 ASP A O 1
ATOM 1201 N N . THR A 1 144 ? 4.732 5.282 16.980 1.00 96.62 144 THR A N 1
ATOM 1202 C CA . THR A 1 144 ? 4.596 6.722 17.257 1.00 96.62 144 THR A CA 1
ATOM 1203 C C . THR A 1 144 ? 5.754 7.474 16.621 1.00 96.62 144 THR A C 1
ATOM 1205 O O . THR A 1 144 ? 6.914 7.140 16.837 1.00 96.62 144 THR A O 1
ATOM 1208 N N . GLN A 1 145 ? 5.433 8.503 15.851 1.00 94.75 145 GLN A N 1
ATOM 1209 C CA . GLN A 1 145 ? 6.357 9.248 15.015 1.00 94.75 145 GLN A CA 1
ATOM 1210 C C . GLN A 1 145 ? 6.324 10.741 15.362 1.00 94.75 145 GLN A C 1
ATOM 1212 O O . GLN A 1 145 ? 5.262 11.268 15.717 1.00 94.75 145 GLN A O 1
ATOM 1217 N N . PRO A 1 146 ? 7.468 11.440 15.277 1.00 93.00 146 PRO A N 1
ATOM 1218 C CA . PRO A 1 146 ? 7.552 12.836 15.679 1.00 93.00 146 PRO A CA 1
ATOM 1219 C C . PRO A 1 146 ? 6.975 13.779 14.625 1.00 93.00 146 PRO A C 1
ATOM 1221 O O . PRO A 1 146 ? 6.573 14.879 14.974 1.00 93.00 146 PRO A O 1
ATOM 1224 N N . THR A 1 147 ? 6.880 13.366 13.360 1.00 91.75 147 THR A N 1
ATOM 1225 C CA . THR A 1 147 ? 6.337 14.207 12.286 1.00 91.75 147 THR A CA 1
ATOM 1226 C C . THR A 1 147 ? 5.316 13.466 11.431 1.00 91.75 147 THR A C 1
ATOM 1228 O O . THR A 1 147 ? 5.226 12.229 11.415 1.00 91.75 147 THR A O 1
ATOM 1231 N N . LYS A 1 148 ? 4.544 14.235 10.661 1.00 89.50 148 LYS A N 1
ATOM 1232 C CA . LYS A 1 148 ? 3.594 13.682 9.700 1.00 89.50 148 LYS A CA 1
ATOM 1233 C C . LYS A 1 148 ? 4.309 12.910 8.597 1.00 89.50 148 LYS A C 1
ATOM 1235 O O . LYS A 1 148 ? 3.834 11.828 8.241 1.00 89.50 148 LYS A O 1
ATOM 1240 N N . ALA A 1 149 ? 5.420 13.425 8.061 1.00 88.31 149 ALA A N 1
ATOM 1241 C CA . ALA A 1 149 ? 6.190 12.710 7.048 1.00 88.31 149 ALA A CA 1
ATOM 1242 C C . ALA A 1 149 ? 6.686 11.360 7.572 1.00 88.31 149 ALA A C 1
ATOM 1244 O O . ALA A 1 149 ? 6.556 10.349 6.879 1.00 88.31 149 ALA A O 1
ATOM 1245 N N . ASP A 1 150 ? 7.180 11.318 8.809 1.00 90.50 150 ASP A N 1
ATOM 1246 C CA . ASP A 1 150 ? 7.631 10.078 9.443 1.00 90.50 150 ASP A CA 1
ATOM 1247 C C . ASP A 1 150 ? 6.477 9.078 9.608 1.00 90.50 150 ASP A C 1
ATOM 1249 O O . ASP A 1 150 ? 6.634 7.894 9.306 1.00 90.50 150 ASP A O 1
ATOM 1253 N N . SER A 1 151 ? 5.283 9.554 9.978 1.00 92.69 151 SER A N 1
ATOM 1254 C CA . SER A 1 151 ? 4.084 8.709 10.086 1.00 92.69 151 SER A CA 1
ATOM 1255 C C . SER A 1 151 ? 3.623 8.119 8.747 1.00 92.69 151 SER A C 1
ATOM 1257 O O . SER A 1 151 ? 3.179 6.976 8.702 1.00 92.69 151 SER A O 1
ATOM 1259 N N . LEU A 1 152 ? 3.771 8.851 7.635 1.00 90.00 152 LEU A N 1
ATOM 1260 C CA . LEU A 1 152 ? 3.447 8.346 6.295 1.00 90.00 152 LEU A CA 1
ATOM 1261 C C . LEU A 1 152 ? 4.432 7.258 5.849 1.00 90.00 152 LEU A C 1
ATOM 1263 O O . LEU A 1 152 ? 4.030 6.270 5.225 1.00 90.00 152 LEU A O 1
ATOM 1267 N N . ARG A 1 153 ? 5.719 7.414 6.192 1.00 89.88 153 ARG A N 1
ATOM 1268 C CA . ARG A 1 153 ? 6.724 6.366 5.967 1.00 89.88 153 ARG A CA 1
ATOM 1269 C C . ARG A 1 153 ? 6.419 5.140 6.825 1.00 89.88 153 ARG A C 1
ATOM 1271 O O . ARG A 1 153 ? 6.359 4.039 6.289 1.00 89.88 153 ARG A O 1
ATOM 1278 N N . SER A 1 154 ? 6.125 5.335 8.112 1.00 93.31 154 SER A N 1
ATOM 1279 C CA . SER A 1 154 ? 5.726 4.258 9.028 1.00 93.31 154 SER A CA 1
ATOM 1280 C C . SER A 1 154 ? 4.465 3.517 8.548 1.00 93.31 154 SER A C 1
ATOM 1282 O O . SER A 1 154 ? 4.458 2.286 8.531 1.00 93.31 154 SER A O 1
ATOM 1284 N N . GLU A 1 155 ? 3.432 4.220 8.056 1.00 93.81 155 GLU A N 1
ATOM 1285 C CA . GLU A 1 155 ? 2.238 3.599 7.450 1.00 93.81 155 GLU A CA 1
ATOM 1286 C C . GLU A 1 155 ? 2.623 2.673 6.284 1.00 93.81 155 GLU A C 1
ATOM 1288 O O . GLU A 1 155 ? 2.165 1.530 6.220 1.00 93.81 155 GLU A O 1
ATOM 1293 N N . THR A 1 156 ? 3.491 3.146 5.386 1.00 91.44 156 THR A N 1
ATOM 1294 C CA . THR A 1 156 ? 3.942 2.378 4.216 1.00 91.44 156 THR A CA 1
ATOM 1295 C C . THR A 1 156 ? 4.723 1.132 4.637 1.00 91.44 156 THR A C 1
ATOM 1297 O O . THR A 1 156 ? 4.446 0.036 4.149 1.00 91.44 156 THR A O 1
ATOM 1300 N N . GLU A 1 157 ? 5.650 1.263 5.587 1.00 93.06 157 GLU A N 1
ATOM 1301 C CA . GLU A 1 157 ? 6.446 0.141 6.096 1.00 93.06 157 GLU A CA 1
ATOM 1302 C C . GLU A 1 157 ? 5.585 -0.915 6.805 1.00 93.06 157 GLU A C 1
ATOM 1304 O O . GLU A 1 157 ? 5.785 -2.116 6.610 1.00 93.06 157 GLU A O 1
ATOM 1309 N N . TRP A 1 158 ? 4.552 -0.508 7.547 1.00 95.81 158 TRP A N 1
ATOM 1310 C CA . TRP A 1 158 ? 3.596 -1.452 8.133 1.00 95.81 158 TRP A CA 1
ATOM 1311 C C . TRP A 1 158 ? 2.786 -2.203 7.077 1.00 95.81 158 TRP A C 1
ATOM 1313 O O . TRP A 1 158 ? 2.564 -3.408 7.214 1.00 95.81 158 TRP A O 1
ATOM 1323 N N . VAL A 1 159 ? 2.390 -1.540 5.990 1.00 93.62 159 VAL A N 1
ATOM 1324 C CA . VAL A 1 159 ? 1.732 -2.213 4.862 1.00 93.62 159 VAL A CA 1
ATOM 1325 C C . VAL A 1 159 ? 2.664 -3.231 4.209 1.00 93.62 159 VAL A C 1
ATOM 1327 O O . VAL A 1 159 ? 2.235 -4.360 3.962 1.00 93.62 159 VAL A O 1
ATOM 1330 N N . LYS A 1 160 ? 3.933 -2.870 3.970 1.00 91.31 160 LYS A N 1
ATOM 1331 C CA . LYS A 1 160 ? 4.947 -3.800 3.446 1.00 91.31 160 LYS A CA 1
ATOM 1332 C C . LYS A 1 160 ? 5.099 -5.006 4.374 1.00 91.31 160 LYS A C 1
ATOM 1334 O O . LYS A 1 160 ? 4.998 -6.144 3.921 1.00 91.31 160 LYS A O 1
ATOM 1339 N N . LYS A 1 161 ? 5.266 -4.773 5.679 1.00 93.44 161 LYS A N 1
ATOM 1340 C CA . LYS A 1 161 ? 5.406 -5.824 6.699 1.00 93.44 161 LYS A CA 1
ATOM 1341 C C . LYS A 1 161 ? 4.232 -6.806 6.683 1.00 93.44 161 LYS A C 1
ATOM 1343 O O . LYS A 1 161 ? 4.455 -8.014 6.642 1.00 93.44 161 LYS A O 1
ATOM 1348 N N . LEU A 1 162 ? 2.995 -6.306 6.655 1.00 93.12 162 LEU A N 1
ATOM 1349 C CA . LEU A 1 162 ? 1.795 -7.146 6.576 1.00 93.12 162 LEU A CA 1
ATOM 1350 C C . LEU A 1 162 ? 1.724 -7.918 5.250 1.00 93.12 162 LEU A C 1
ATOM 1352 O O . LEU A 1 162 ? 1.420 -9.111 5.250 1.00 93.12 162 LEU A O 1
ATOM 1356 N N . ALA A 1 163 ? 2.086 -7.289 4.128 1.00 89.62 163 ALA A N 1
ATOM 1357 C CA . ALA A 1 163 ? 2.153 -7.965 2.835 1.00 89.62 163 ALA A CA 1
ATOM 1358 C C . ALA A 1 163 ? 3.156 -9.134 2.846 1.00 89.62 163 ALA A C 1
ATOM 1360 O O . ALA A 1 163 ? 2.823 -10.230 2.392 1.00 89.62 163 ALA A O 1
ATOM 1361 N N . TYR A 1 164 ? 4.344 -8.949 3.433 1.00 89.19 164 TYR A N 1
ATOM 1362 C CA . TYR A 1 164 ? 5.336 -10.020 3.609 1.00 89.19 164 TYR A CA 1
ATOM 1363 C C . TYR A 1 164 ? 4.864 -11.135 4.542 1.00 89.19 164 TYR A C 1
ATOM 1365 O O . TYR A 1 164 ? 5.281 -12.281 4.384 1.00 89.19 164 TYR A O 1
ATOM 1373 N N . GLN A 1 165 ? 3.927 -10.861 5.446 1.00 90.38 165 GLN A N 1
ATOM 1374 C CA . GLN A 1 165 ? 3.252 -11.884 6.248 1.00 90.38 165 GLN A CA 1
ATOM 1375 C C . GLN A 1 165 ? 2.116 -12.595 5.489 1.00 90.38 165 GLN A C 1
ATOM 1377 O O . GLN A 1 165 ? 1.541 -13.546 6.004 1.00 90.38 165 GLN A O 1
ATOM 1382 N N . GLY A 1 166 ? 1.824 -12.202 4.243 1.00 88.25 166 GLY A N 1
ATOM 1383 C CA . GLY A 1 166 ? 0.708 -12.739 3.452 1.00 88.25 166 GLY A CA 1
ATOM 1384 C C . GLY A 1 166 ? -0.648 -12.122 3.805 1.00 88.25 166 GLY A C 1
ATOM 1385 O O . GLY A 1 166 ? -1.688 -12.665 3.440 1.00 88.25 166 GLY A O 1
ATOM 1386 N N . ILE A 1 167 ? -0.656 -11.001 4.531 1.00 90.38 167 ILE A N 1
ATOM 1387 C CA . ILE A 1 167 ? -1.871 -10.291 4.924 1.00 90.38 167 ILE A CA 1
ATOM 1388 C C . ILE A 1 167 ? -2.157 -9.186 3.906 1.00 90.38 167 ILE A C 1
ATOM 1390 O O . ILE A 1 167 ? -1.319 -8.328 3.620 1.00 90.38 167 ILE A O 1
ATOM 1394 N N . ARG A 1 168 ? -3.384 -9.175 3.377 1.00 90.50 168 ARG A N 1
ATOM 1395 C CA . ARG A 1 168 ? -3.855 -8.171 2.418 1.00 90.50 168 ARG A CA 1
ATOM 1396 C C . ARG A 1 168 ? -4.735 -7.131 3.099 1.00 90.50 168 ARG A C 1
ATOM 1398 O O . ARG A 1 168 ? -5.924 -7.355 3.309 1.00 90.50 168 ARG A O 1
ATOM 1405 N N . VAL A 1 169 ? -4.163 -5.963 3.376 1.00 93.62 169 VAL A N 1
ATOM 1406 C CA . VAL A 1 169 ? -4.926 -4.821 3.897 1.00 93.62 169 VAL A CA 1
ATOM 1407 C C . VAL A 1 169 ? -5.749 -4.130 2.803 1.00 93.62 169 VAL A C 1
ATOM 1409 O O . VAL A 1 169 ? -5.411 -4.140 1.620 1.00 93.62 169 VAL A O 1
ATOM 1412 N N . LEU A 1 170 ? -6.851 -3.500 3.203 1.00 92.31 170 LEU A N 1
ATOM 1413 C CA . LEU A 1 170 ? -7.876 -2.906 2.340 1.00 92.31 170 LEU A CA 1
ATOM 1414 C C . LEU A 1 170 ? -7.649 -1.404 2.075 1.00 92.31 170 LEU A C 1
ATOM 1416 O O . LEU A 1 170 ? -8.587 -0.678 1.717 1.00 92.31 170 LEU A O 1
ATOM 1420 N N . ASN A 1 171 ? -6.413 -0.923 2.249 1.00 89.44 171 ASN A N 1
ATOM 1421 C CA . ASN A 1 171 ? -6.033 0.466 1.998 1.00 89.44 171 ASN A CA 1
ATOM 1422 C C . ASN A 1 171 ? -6.324 0.879 0.542 1.00 89.44 171 ASN A C 1
ATOM 1424 O O . ASN A 1 171 ? -6.193 0.116 -0.416 1.00 89.44 171 ASN A O 1
ATOM 1428 N N . GLY A 1 172 ? -6.718 2.142 0.359 1.00 82.94 172 GLY A N 1
ATOM 1429 C CA . GLY A 1 172 ? -7.064 2.679 -0.961 1.00 82.94 172 GLY A CA 1
ATOM 1430 C C . GLY A 1 172 ? -5.871 3.127 -1.813 1.00 82.94 172 GLY A C 1
ATOM 1431 O O . GLY A 1 172 ? -6.064 3.423 -2.993 1.00 82.94 172 GLY A O 1
ATOM 1432 N N . TRP A 1 173 ? -4.671 3.209 -1.235 1.00 83.44 173 TRP A N 1
ATOM 1433 C CA . TRP A 1 173 ? -3.491 3.798 -1.868 1.00 83.44 173 TRP A CA 1
ATOM 1434 C C . TRP A 1 173 ? -2.916 2.877 -2.942 1.00 83.44 173 TRP A C 1
ATOM 1436 O O . TRP A 1 173 ? -2.825 1.665 -2.759 1.00 83.44 173 TRP A O 1
ATOM 1446 N N . ARG A 1 174 ? -2.540 3.459 -4.086 1.00 84.75 174 ARG A N 1
ATOM 1447 C CA . ARG A 1 174 ? -2.009 2.702 -5.228 1.00 84.75 174 ARG A CA 1
ATOM 1448 C C . ARG A 1 174 ? -0.709 1.979 -4.873 1.00 84.75 174 ARG A C 1
ATOM 1450 O O . ARG A 1 174 ? -0.610 0.794 -5.149 1.00 84.75 174 ARG A O 1
ATOM 1457 N N . GLU A 1 175 ? 0.220 2.677 -4.228 1.00 86.06 175 GLU A N 1
ATOM 1458 C CA . GLU A 1 175 ? 1.504 2.120 -3.795 1.00 86.06 175 GLU A CA 1
ATOM 1459 C C . GLU A 1 175 ? 1.323 0.896 -2.887 1.00 86.06 175 GLU A C 1
ATOM 1461 O O . GLU A 1 175 ? 1.922 -0.145 -3.125 1.00 86.06 175 GLU A O 1
ATOM 1466 N N . HIS A 1 176 ? 0.415 0.976 -1.909 1.00 86.12 176 HIS A N 1
ATOM 1467 C CA . HIS A 1 176 ? 0.107 -0.140 -1.007 1.00 86.12 176 HIS A CA 1
ATOM 1468 C C . HIS A 1 176 ? -0.384 -1.372 -1.772 1.00 86.12 176 HIS A C 1
ATOM 1470 O O . HIS A 1 176 ? 0.035 -2.491 -1.492 1.00 86.12 176 HIS A O 1
ATOM 1476 N N . LYS A 1 177 ? -1.255 -1.171 -2.767 1.00 86.81 177 LYS A N 1
ATOM 1477 C CA . LY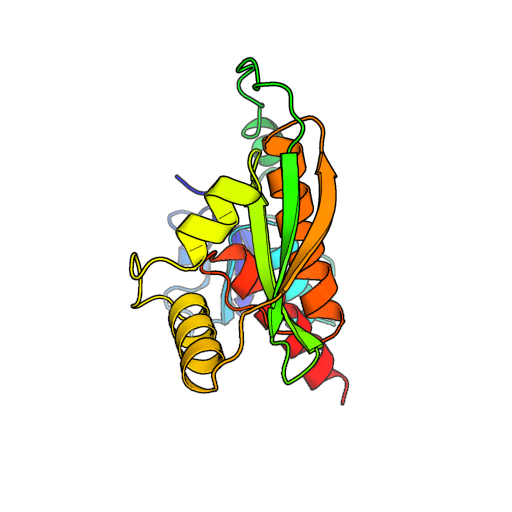S A 1 177 ? -1.732 -2.263 -3.623 1.00 86.81 177 LYS A CA 1
ATOM 1478 C C . LYS A 1 177 ? -0.604 -2.854 -4.462 1.00 86.81 177 LYS A C 1
ATOM 1480 O O . LYS A 1 177 ? -0.520 -4.070 -4.558 1.00 86.81 177 LYS A O 1
ATOM 1485 N N . GLU A 1 178 ? 0.258 -2.013 -5.035 1.00 88.88 178 GLU A N 1
ATOM 1486 C CA . GLU A 1 178 ? 1.406 -2.464 -5.827 1.00 88.88 178 GLU A CA 1
ATOM 1487 C C . GLU A 1 178 ? 2.372 -3.309 -4.981 1.00 88.88 178 GLU A C 1
ATOM 1489 O O . GLU A 1 178 ? 2.755 -4.389 -5.425 1.00 88.88 178 GLU A O 1
ATOM 1494 N N . TRP A 1 179 ? 2.673 -2.893 -3.746 1.00 86.94 179 TRP A N 1
ATOM 1495 C CA . TRP A 1 179 ? 3.456 -3.685 -2.790 1.00 86.94 179 TRP A CA 1
ATOM 1496 C C . TRP A 1 179 ? 2.826 -5.040 -2.490 1.00 86.94 179 TRP A C 1
ATOM 1498 O O . TRP A 1 179 ? 3.474 -6.073 -2.650 1.00 86.94 179 TRP A O 1
ATOM 1508 N N . ILE A 1 180 ? 1.553 -5.041 -2.089 1.00 85.69 180 ILE A N 1
ATOM 1509 C CA . ILE A 1 180 ? 0.822 -6.271 -1.775 1.00 85.69 180 ILE A CA 1
ATOM 1510 C C . ILE A 1 180 ? 0.850 -7.222 -2.975 1.00 85.69 180 ILE A C 1
ATOM 1512 O O . ILE A 1 180 ? 1.203 -8.390 -2.817 1.00 85.69 180 ILE A O 1
ATOM 1516 N N . ASP A 1 181 ? 0.510 -6.735 -4.168 1.00 87.38 181 ASP A N 1
ATOM 1517 C CA . ASP A 1 181 ? 0.408 -7.565 -5.365 1.00 87.38 181 ASP A CA 1
ATOM 1518 C C . ASP A 1 181 ? 1.779 -8.141 -5.786 1.00 87.38 181 ASP A C 1
ATOM 1520 O O . ASP A 1 181 ? 1.844 -9.293 -6.220 1.00 87.38 181 ASP A O 1
ATOM 1524 N N . LEU A 1 182 ? 2.880 -7.385 -5.644 1.00 86.31 182 LEU A N 1
ATOM 1525 C CA . LEU A 1 182 ? 4.231 -7.876 -5.959 1.00 86.31 182 LEU A CA 1
ATOM 1526 C C . LEU A 1 182 ? 4.721 -8.936 -4.971 1.00 86.31 182 LEU A C 1
ATOM 1528 O O . LEU A 1 182 ? 5.250 -9.960 -5.403 1.00 86.31 182 LEU A O 1
ATOM 1532 N N . VAL A 1 183 ? 4.525 -8.720 -3.670 1.00 85.44 183 VAL A N 1
ATOM 1533 C CA . VAL A 1 183 ? 4.981 -9.660 -2.634 1.00 85.44 183 VAL A CA 1
ATOM 1534 C C . VAL A 1 183 ? 4.221 -10.986 -2.717 1.00 85.44 183 VAL A C 1
ATOM 1536 O O . VAL A 1 183 ? 4.807 -12.061 -2.606 1.00 85.44 183 VAL A O 1
ATOM 1539 N N . HIS A 1 184 ? 2.910 -10.942 -2.967 1.00 82.00 184 HIS A N 1
ATOM 1540 C CA . HIS A 1 184 ? 2.118 -12.167 -3.106 1.00 82.00 184 HIS A CA 1
ATOM 1541 C C . HIS A 1 184 ? 2.473 -12.940 -4.384 1.00 82.00 184 HIS A C 1
ATOM 1543 O O . HIS A 1 184 ? 2.445 -14.169 -4.382 1.00 82.00 184 HIS A O 1
ATOM 1549 N N . ARG A 1 185 ? 2.847 -12.242 -5.466 1.00 82.00 185 ARG A N 1
ATOM 1550 C CA . ARG A 1 185 ? 3.338 -12.887 -6.691 1.00 82.00 185 ARG A CA 1
ATOM 1551 C C . ARG A 1 185 ? 4.625 -13.672 -6.442 1.00 82.00 185 ARG A C 1
ATOM 1553 O O . ARG A 1 185 ? 4.722 -14.797 -6.912 1.00 82.00 185 ARG A O 1
ATOM 1560 N N . GLU A 1 186 ? 5.579 -13.102 -5.713 1.00 75.44 186 GLU A N 1
ATOM 1561 C CA . GLU A 1 186 ? 6.858 -13.757 -5.406 1.00 75.44 186 GLU A CA 1
ATOM 1562 C C . GLU A 1 186 ? 6.660 -15.089 -4.673 1.00 75.44 186 GLU A C 1
ATOM 1564 O O . GLU A 1 186 ? 7.218 -16.114 -5.070 1.00 75.44 186 GLU A O 1
ATOM 1569 N N . LYS A 1 187 ? 5.788 -15.097 -3.657 1.00 71.12 187 LYS A N 1
ATOM 1570 C CA . LYS A 1 187 ? 5.464 -16.310 -2.895 1.00 71.12 187 LYS A CA 1
ATOM 1571 C C . LYS A 1 187 ? 4.832 -17.403 -3.755 1.00 71.12 187 LYS A C 1
ATOM 1573 O O . LYS A 1 187 ? 5.168 -18.567 -3.579 1.00 71.12 187 LYS A O 1
ATOM 1578 N N . ASN A 1 188 ? 3.962 -17.031 -4.695 1.00 67.62 188 ASN A N 1
ATOM 1579 C CA . ASN A 1 188 ? 3.305 -17.987 -5.589 1.00 67.62 188 ASN A CA 1
ATOM 1580 C C . ASN A 1 188 ? 4.236 -18.529 -6.687 1.00 67.62 188 ASN A C 1
ATOM 1582 O O . ASN A 1 188 ? 3.968 -19.601 -7.209 1.00 67.62 188 ASN A O 1
ATOM 1586 N N . SER A 1 189 ? 5.302 -17.809 -7.054 1.00 61.38 189 SER A N 1
ATOM 1587 C CA . SER A 1 189 ? 6.312 -18.293 -8.010 1.00 61.38 189 SER A CA 1
ATOM 1588 C C . SER A 1 189 ? 7.357 -19.223 -7.378 1.00 61.38 189 SER A C 1
ATOM 1590 O O . SER A 1 189 ? 8.141 -19.825 -8.104 1.00 61.38 189 SER A O 1
ATOM 1592 N N . SER A 1 190 ? 7.407 -19.295 -6.044 1.00 57.47 190 SER A N 1
ATOM 1593 C CA . SER A 1 190 ? 8.372 -20.103 -5.281 1.00 57.47 190 SER A CA 1
ATOM 1594 C C . SER A 1 190 ? 7.781 -21.427 -4.766 1.00 57.47 190 SER A C 1
ATOM 1596 O O . SER A 1 190 ? 8.440 -22.125 -3.995 1.00 57.47 190 SER A O 1
ATOM 1598 N N . GLN A 1 191 ? 6.541 -21.743 -5.155 1.00 42.41 191 GLN A N 1
ATOM 1599 C CA . GLN A 1 191 ? 5.831 -23.001 -4.889 1.00 42.41 191 GLN A CA 1
ATOM 1600 C C . GLN A 1 191 ? 5.673 -23.791 -6.185 1.00 42.41 191 GLN A C 1
ATOM 1602 O O . GLN A 1 191 ? 5.770 -25.035 -6.108 1.00 42.41 191 GLN A O 1
#

Radius of gyration: 19.76 Å; chains: 1; bounding box: 45×47×52 Å

Foldseek 3Di:
DQFKKKAWLDFQAGFIERDCVVPDVNGQVVRPPTDMDIASDPVLNQLVNCVSCVPDDGGDYPDDPVVVVVVPDPPPDPFDWAFKFWKFWAQPVVRATQAIDIDRDPVVVQVVLQDCPPCVQPVSVVQVVSVVVVHGIDIGTDDTDGGPVRNVVVSLVVLLVCLLVVHHHRDPDPNSVSSNVSNVVVVVVVD

Organism: NCBI:txid1572857

Secondary structure (DSSP, 8-state):
----EEEEEESSS-EEES-TTTTGGGGTTT-TT-EEEEESSHHHHHHHHHHH-TTS-SPPBSS-HHHHHHH-PPP---PPEEEEEEEEEEETTTTEEEEEEEES-HHHHHHHHHSSTTTTSHHHHHHHHHHHTT---EEEEEEEEEEHHHHHHHHHHHHHHHHHTT-------HHHHHHHHHHHHHHHHT-

InterPro domains:
  IPR000305 GIY-YIG endonuclease [PF01541] (84-162)
  IPR009027 Large ribosomal subunit protein bL9/RNase H1, N-terminal [SSF55658] (4-48)
  IPR011320 Ribonuclease H1, N-terminal [PF01693] (4-48)
  IPR035901 GIY-YIG endonuclease superfamily [G3DSA:3.40.1440.10] (84-175)
  IPR035901 GIY-YIG endonuclease superfamily [SSF82771] (84-163)
  IPR037056 Ribonuclease H1, N-terminal domain superfamily [G3DSA:3.40.970.10] (2-53)